Protein AF-A0A7J6YFF5-F1 (afdb_monomer_lite)

pLDDT: mean 81.22, std 20.86, range [25.53, 98.19]

Structure (mmCIF, N/CA/C/O backbone):
data_AF-A0A7J6YFF5-F1
#
_entry.id   AF-A0A7J6YFF5-F1
#
loop_
_atom_site.group_PDB
_atom_site.id
_atom_site.type_symbol
_atom_site.label_atom_id
_atom_site.label_alt_id
_atom_site.label_comp_id
_atom_site.label_asym_id
_atom_site.label_entity_id
_atom_site.label_seq_id
_atom_site.pdbx_PDB_ins_code
_atom_site.Cartn_x
_atom_site.Cartn_y
_atom_site.Cartn_z
_atom_site.occupancy
_atom_site.B_iso_or_equiv
_atom_site.auth_seq_id
_atom_site.auth_comp_id
_atom_site.auth_asym_id
_atom_site.auth_atom_id
_atom_site.pdbx_PDB_model_num
ATOM 1 N N . MET A 1 1 ? -30.832 17.804 79.239 1.00 32.56 1 MET A N 1
ATOM 2 C CA . MET A 1 1 ? -29.368 17.642 79.349 1.00 32.56 1 MET A CA 1
ATOM 3 C C . MET A 1 1 ? -28.959 16.680 78.249 1.00 32.56 1 MET A C 1
ATOM 5 O O . MET A 1 1 ? -29.034 15.481 78.440 1.00 32.56 1 MET A O 1
ATOM 9 N N . GLU A 1 2 ? -28.979 17.143 77.001 1.00 37.91 2 GLU A N 1
ATOM 10 C CA . GLU A 1 2 ? -27.856 17.823 76.324 1.00 37.91 2 GLU A CA 1
ATOM 11 C C . GLU A 1 2 ? -26.719 16.852 75.987 1.00 37.91 2 GLU A C 1
ATOM 13 O O . GLU A 1 2 ? -25.888 16.570 76.844 1.00 37.91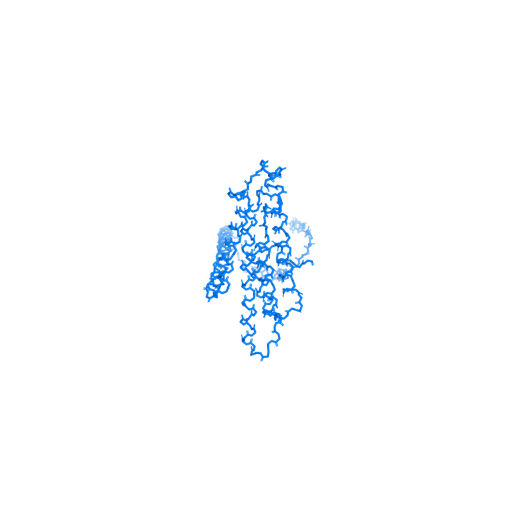 2 GLU A O 1
ATOM 18 N N . ARG A 1 3 ? -26.733 16.356 74.737 1.00 31.77 3 ARG A N 1
ATOM 19 C CA . ARG A 1 3 ? -25.588 16.099 73.832 1.00 31.77 3 ARG A CA 1
ATOM 20 C C . ARG A 1 3 ? -26.044 15.212 72.660 1.00 31.77 3 ARG A C 1
ATOM 22 O O . ARG A 1 3 ? -25.798 14.018 72.655 1.00 31.77 3 ARG A O 1
ATOM 29 N N . PHE A 1 4 ? -26.742 15.799 71.687 1.00 30.81 4 PHE A N 1
ATOM 30 C CA . PHE A 1 4 ? -27.002 15.175 70.371 1.00 30.81 4 PHE A CA 1
ATOM 31 C C . PHE A 1 4 ? -27.002 16.208 69.230 1.00 30.81 4 PHE A C 1
ATOM 33 O O . PHE A 1 4 ? -27.640 16.042 68.199 1.00 30.81 4 PHE A O 1
ATOM 40 N N . SER A 1 5 ? -26.269 17.299 69.414 1.00 35.53 5 SER A N 1
ATOM 41 C CA . SER A 1 5 ? -26.038 18.325 68.402 1.00 35.53 5 SER A CA 1
ATOM 42 C C . SER A 1 5 ? -24.532 18.504 68.320 1.00 35.53 5 SER A C 1
ATOM 44 O O . SER A 1 5 ? -23.915 18.607 69.373 1.00 35.53 5 SER A O 1
ATOM 46 N N . GLU A 1 6 ? -23.988 18.563 67.105 1.00 32.03 6 GLU A N 1
ATOM 47 C CA . GLU A 1 6 ? -22.558 18.679 66.764 1.00 32.03 6 GLU A CA 1
ATOM 48 C C . GLU A 1 6 ? -21.814 17.355 66.560 1.00 32.03 6 GLU A C 1
ATOM 50 O O . GLU A 1 6 ? -20.915 17.020 67.311 1.00 32.03 6 GLU A O 1
ATOM 55 N N . PHE A 1 7 ? -22.116 16.635 65.482 1.00 31.80 7 PHE A N 1
ATOM 56 C CA . PHE A 1 7 ? -21.077 16.064 64.618 1.00 31.80 7 PHE A CA 1
ATOM 57 C C . PHE A 1 7 ? -21.670 15.952 63.206 1.00 31.80 7 PHE A C 1
ATOM 59 O O . PHE A 1 7 ? -22.818 15.550 63.060 1.00 31.80 7 PHE A O 1
ATOM 66 N N . PHE A 1 8 ? -20.888 16.321 62.189 1.00 32.34 8 PHE A N 1
ATOM 67 C CA . PHE A 1 8 ? -21.204 16.312 60.747 1.00 32.34 8 PHE A CA 1
ATOM 68 C C . PHE A 1 8 ? -21.796 17.591 60.136 1.00 32.34 8 PHE A C 1
ATOM 70 O O . PHE A 1 8 ? -22.809 17.595 59.444 1.00 32.34 8 PHE A O 1
ATOM 77 N N . LEU A 1 9 ? -21.032 18.673 60.278 1.00 33.81 9 LEU A N 1
ATOM 78 C CA . LEU A 1 9 ? -20.891 19.705 59.250 1.00 33.81 9 LEU A CA 1
ATOM 79 C C . LEU A 1 9 ? -19.396 19.809 58.925 1.00 33.81 9 LEU A C 1
ATOM 81 O O . LEU A 1 9 ? -18.666 20.460 59.662 1.00 33.81 9 LEU A O 1
ATOM 85 N N . CYS A 1 10 ? -18.929 19.108 57.886 1.00 25.53 10 CYS A N 1
ATOM 86 C CA . CYS A 1 10 ? -17.742 19.482 57.103 1.00 25.53 10 CYS A CA 1
ATOM 87 C C . CYS A 1 10 ? -17.500 18.495 55.955 1.00 25.53 10 CYS A C 1
ATOM 89 O O . CYS A 1 10 ? -17.093 17.362 56.191 1.00 25.53 10 CYS A O 1
ATOM 91 N N . ALA A 1 11 ? -17.735 18.978 54.733 1.00 28.56 11 ALA A N 1
ATOM 92 C CA . ALA A 1 11 ? -16.897 18.821 53.535 1.00 28.56 11 ALA A CA 1
ATOM 93 C C . ALA A 1 11 ? -17.770 18.688 52.279 1.00 28.56 11 ALA A C 1
ATOM 95 O O . ALA A 1 11 ? -18.041 17.604 51.775 1.00 28.56 11 ALA A O 1
ATOM 96 N N . SER A 1 12 ? -18.199 19.840 51.764 1.00 35.03 12 SER A N 1
ATOM 97 C CA . SER A 1 12 ? -18.467 20.007 50.337 1.00 35.03 12 SER A CA 1
ATOM 98 C C . SER A 1 12 ? -17.256 20.669 49.680 1.00 35.03 12 SER A C 1
ATOM 100 O O . SER A 1 12 ? -16.591 21.480 50.321 1.00 35.03 12 SER A O 1
ATOM 102 N N . LEU A 1 13 ? -17.094 20.371 48.387 1.00 29.77 13 LEU A N 1
ATOM 103 C CA . LEU A 1 13 ? -16.258 20.999 47.352 1.00 29.77 13 LEU A CA 1
ATOM 104 C C . LEU A 1 13 ? -14.882 20.383 47.063 1.00 29.77 13 LEU A C 1
ATOM 106 O O . LEU A 1 13 ? -13.898 20.663 47.737 1.00 29.77 13 LEU A O 1
ATOM 110 N N . LEU A 1 14 ? -14.800 19.726 45.899 1.00 27.92 14 LEU A N 1
ATOM 111 C CA . LEU A 1 14 ? -13.917 20.192 44.828 1.00 27.92 14 LEU A CA 1
ATOM 112 C C . LEU A 1 14 ? -14.559 19.967 43.448 1.00 27.92 14 LEU A C 1
ATOM 114 O O . LEU A 1 14 ? -15.387 19.083 43.253 1.00 27.92 14 LEU A O 1
ATOM 118 N N . VAL A 1 15 ? -14.221 20.894 42.558 1.00 31.41 15 VAL A N 1
ATOM 119 C CA . VAL A 1 15 ? -14.959 21.402 41.397 1.00 31.41 15 VAL A CA 1
ATOM 120 C C . VAL A 1 15 ? -14.618 20.656 40.101 1.00 31.41 15 VAL A C 1
ATOM 122 O O . VAL A 1 15 ? -13.490 20.217 39.902 1.00 31.41 15 VAL A O 1
ATOM 125 N N . SER A 1 16 ? -15.610 20.567 39.214 1.00 35.66 16 SER A N 1
ATOM 126 C CA . SER A 1 16 ? -15.555 20.037 37.848 1.00 35.66 16 SER A CA 1
ATOM 127 C C . SER A 1 16 ? -14.621 20.803 36.901 1.00 35.66 16 SER A C 1
ATOM 129 O O . SER A 1 16 ? -14.594 22.029 36.914 1.00 35.66 16 SER A O 1
ATOM 131 N N . HIS A 1 17 ? -14.022 20.091 35.942 1.00 30.23 17 HIS A N 1
ATOM 132 C CA . HIS A 1 17 ? -13.871 20.589 34.571 1.00 30.23 17 HIS A CA 1
ATOM 133 C C . HIS A 1 17 ? -14.131 19.448 33.579 1.00 30.23 17 HIS A C 1
ATOM 135 O O . HIS A 1 17 ? -13.574 18.361 33.698 1.00 30.23 17 HIS A O 1
ATOM 141 N N . ALA A 1 18 ? -15.055 19.700 32.654 1.00 37.81 18 ALA A N 1
ATOM 142 C CA . ALA A 1 18 ? -15.590 18.759 31.681 1.00 37.81 18 ALA A CA 1
ATOM 143 C C . ALA A 1 18 ? -14.802 18.785 30.362 1.00 37.81 18 ALA A C 1
ATOM 145 O O . ALA A 1 18 ? -14.373 19.854 29.932 1.00 37.81 18 ALA A O 1
ATOM 146 N N . SER A 1 19 ? -14.716 17.633 29.693 1.00 30.86 19 SER A N 1
ATOM 147 C CA . SER A 1 19 ? -14.514 17.536 28.244 1.00 30.86 19 SER A CA 1
ATOM 148 C C . SER A 1 19 ? -15.117 16.222 27.730 1.00 30.86 19 SER A C 1
ATOM 150 O O . SER A 1 19 ? -14.555 15.154 27.935 1.00 30.86 19 SER A O 1
ATOM 152 N N . GLU A 1 20 ? -16.300 16.365 27.126 1.00 39.16 20 GLU A N 1
ATOM 153 C CA . GLU A 1 20 ? -16.921 15.561 26.057 1.00 39.16 20 GLU A CA 1
ATOM 154 C C . GLU A 1 20 ? -17.114 14.041 26.234 1.00 39.16 20 GLU A C 1
ATOM 156 O O . GLU A 1 20 ? -16.216 13.230 26.045 1.00 39.16 20 GLU A O 1
ATOM 161 N N . GLY A 1 21 ? -18.371 13.654 26.497 1.00 34.38 21 GLY A N 1
ATOM 162 C CA . GLY A 1 21 ? -18.839 12.262 26.473 1.00 34.38 21 GLY A CA 1
ATOM 163 C C . GLY A 1 21 ? -19.982 12.007 27.456 1.00 34.38 21 GLY A C 1
ATOM 164 O O . GLY A 1 21 ? -19.829 11.275 28.425 1.00 34.38 21 GLY A O 1
ATOM 165 N N . SER A 1 22 ? -21.116 12.680 27.257 1.00 38.84 22 SER A N 1
ATOM 166 C CA . SER A 1 22 ? -22.284 12.672 28.146 1.00 38.84 22 SER A CA 1
ATOM 167 C C . SER A 1 22 ? -22.841 11.268 28.436 1.00 38.84 22 SER A C 1
ATOM 169 O O . SER A 1 22 ? -23.576 10.725 27.618 1.00 38.84 22 SER A O 1
ATOM 171 N N . PHE A 1 23 ? -22.626 10.766 29.656 1.00 34.97 23 PHE A N 1
ATOM 172 C CA . PHE A 1 23 ? -23.624 9.999 30.416 1.00 34.97 23 PHE A CA 1
ATOM 173 C C . PHE A 1 23 ? -23.362 10.161 31.924 1.00 34.97 23 PHE A C 1
ATOM 175 O O . PHE A 1 23 ? -22.894 9.258 32.611 1.00 34.97 23 PHE A O 1
ATOM 182 N N . ILE A 1 24 ? -23.649 11.352 32.459 1.00 36.84 24 ILE A N 1
ATOM 183 C CA . ILE A 1 24 ? -23.766 11.531 33.911 1.00 36.84 24 ILE A CA 1
ATOM 184 C C . ILE A 1 24 ? -25.187 11.118 34.277 1.00 36.84 24 ILE A C 1
ATOM 186 O O . ILE A 1 24 ? -26.129 11.904 34.178 1.00 36.84 24 ILE A O 1
ATOM 190 N N . VAL A 1 25 ? -25.350 9.853 34.666 1.00 38.34 25 VAL A N 1
ATOM 191 C CA . VAL A 1 25 ? -26.543 9.441 35.404 1.00 38.34 25 VAL A CA 1
ATOM 192 C C . VAL A 1 25 ? -26.554 10.258 36.691 1.00 38.34 25 VAL A C 1
ATOM 194 O O . VAL A 1 25 ? -25.578 10.303 37.437 1.00 38.34 25 VAL A O 1
ATOM 197 N N . ASN A 1 26 ? -27.646 10.982 36.885 1.00 36.75 26 ASN A N 1
ATOM 198 C CA . ASN A 1 26 ? -27.857 11.936 37.958 1.00 36.75 26 ASN A CA 1
ATOM 199 C C . ASN A 1 26 ? -27.986 11.189 39.305 1.00 36.75 26 ASN A C 1
ATOM 201 O O . ASN A 1 26 ? -29.086 10.952 39.798 1.00 36.75 26 ASN A O 1
ATOM 205 N N . SER A 1 27 ? -26.857 10.772 39.888 1.00 41.81 27 SER A N 1
ATOM 206 C CA . SER A 1 27 ? -26.786 9.931 41.097 1.00 41.81 27 SER A CA 1
ATOM 207 C C . SER A 1 27 ? -27.196 10.636 42.397 1.00 41.81 27 SER A C 1
ATOM 209 O O . SER A 1 27 ? -27.236 10.000 43.444 1.00 41.81 27 SER A O 1
ATOM 211 N N . SER A 1 28 ? -27.522 11.931 42.360 1.00 38.88 28 SER A N 1
ATOM 212 C CA . SER A 1 28 ? -27.921 12.684 43.559 1.00 38.88 28 SER A CA 1
ATOM 213 C C . SER A 1 28 ? -29.357 12.371 44.008 1.00 38.88 28 SER A C 1
ATOM 215 O O . SER A 1 28 ? -29.635 12.297 45.200 1.00 38.88 28 SER A O 1
ATOM 217 N N . LEU A 1 29 ? -30.270 12.100 43.066 1.00 38.44 29 LEU A N 1
ATOM 218 C CA . LEU A 1 29 ? -31.688 11.865 43.383 1.00 38.44 29 LEU A CA 1
ATOM 219 C C . LEU A 1 29 ? -32.028 10.394 43.676 1.00 38.44 29 LEU A C 1
ATOM 221 O O . LEU A 1 29 ? -33.014 10.130 44.351 1.00 38.44 29 LEU A O 1
ATOM 225 N N . PHE A 1 30 ? -31.198 9.439 43.246 1.00 38.09 30 PHE A N 1
ATOM 226 C CA . PHE A 1 30 ? -31.413 8.010 43.531 1.00 38.09 30 PHE A CA 1
ATOM 227 C C . PHE A 1 30 ? -30.933 7.574 44.925 1.00 38.09 30 PHE A C 1
ATOM 229 O O . PHE A 1 30 ? -31.380 6.548 45.436 1.00 38.09 30 PHE A O 1
ATOM 236 N N . LEU A 1 31 ? -30.044 8.344 45.562 1.00 42.59 31 LEU A N 1
ATOM 237 C CA . LEU A 1 31 ? -29.518 8.017 46.892 1.00 42.59 31 LEU A CA 1
ATOM 238 C C . LEU A 1 31 ? -30.467 8.438 48.024 1.00 42.59 31 LEU A C 1
ATOM 240 O O . LEU A 1 31 ? -30.563 7.727 49.023 1.00 42.59 31 LEU A O 1
ATOM 244 N N . CYS A 1 32 ? -31.210 9.541 47.870 1.00 36.78 32 CYS A N 1
ATOM 245 C CA . CYS A 1 32 ? -32.132 10.011 48.909 1.00 36.78 32 CYS A CA 1
ATOM 246 C C . CYS A 1 32 ? -33.358 9.100 49.080 1.00 36.78 32 CYS A C 1
ATOM 248 O O . CYS A 1 32 ? -33.711 8.791 50.218 1.00 36.78 32 CYS A O 1
ATOM 250 N N . ASP A 1 33 ? -33.947 8.602 47.989 1.00 36.34 33 ASP A N 1
ATOM 251 C CA . ASP A 1 33 ? -35.099 7.689 48.072 1.00 36.34 33 ASP A CA 1
ATOM 252 C C . ASP A 1 33 ? -34.701 6.287 48.569 1.00 36.34 33 ASP A C 1
ATOM 254 O O . ASP A 1 33 ? -35.462 5.644 49.293 1.00 36.34 33 ASP A O 1
ATOM 258 N N . SER A 1 34 ? -33.479 5.825 48.273 1.00 45.66 34 SER A N 1
ATOM 259 C CA . SER A 1 34 ? -32.981 4.531 48.764 1.00 45.66 34 SER A CA 1
ATOM 260 C C . SER A 1 34 ? -32.622 4.553 50.256 1.00 45.66 34 SER A C 1
ATOM 262 O O . SER A 1 34 ? -32.836 3.558 50.948 1.00 45.66 34 SER A O 1
ATOM 264 N N . LEU A 1 35 ? -32.092 5.670 50.770 1.00 45.72 35 LEU A N 1
ATOM 265 C CA . LEU A 1 35 ? -31.773 5.833 52.195 1.00 45.72 35 LEU A CA 1
ATOM 266 C C . LEU A 1 35 ? -33.039 5.939 53.062 1.00 45.72 35 LEU A C 1
ATOM 268 O O . LEU A 1 35 ? -33.078 5.385 54.161 1.00 45.72 35 LEU A O 1
ATOM 272 N N . PHE A 1 36 ? -34.094 6.592 52.562 1.00 42.75 36 PHE A N 1
ATOM 273 C CA . PHE A 1 36 ? -35.362 6.725 53.290 1.00 42.75 36 PHE A CA 1
ATOM 274 C C . PHE A 1 36 ? -36.141 5.403 53.403 1.00 42.75 36 PHE A C 1
ATOM 276 O O . PHE A 1 36 ? -36.821 5.179 54.403 1.00 42.75 36 PHE A O 1
ATOM 283 N N . LEU A 1 37 ? -36.006 4.500 52.424 1.00 44.03 37 LEU A N 1
ATOM 284 C CA . LEU A 1 37 ? -36.654 3.182 52.433 1.00 44.03 37 LEU A CA 1
ATOM 285 C C . LEU A 1 37 ? -35.982 2.160 53.371 1.00 44.03 37 LEU A C 1
ATOM 287 O O . LEU A 1 37 ? -36.663 1.259 53.851 1.00 44.03 37 LEU A O 1
ATOM 291 N N . HIS A 1 38 ? -34.683 2.289 53.669 1.00 52.31 38 HIS A N 1
ATOM 292 C CA . HIS A 1 38 ? -33.975 1.394 54.606 1.00 52.31 38 HIS A CA 1
ATOM 293 C C . HIS A 1 38 ? -34.118 1.797 56.080 1.00 52.31 38 HIS A C 1
ATOM 295 O O . HIS A 1 38 ? -34.143 0.938 56.957 1.00 52.31 38 HIS A O 1
ATOM 301 N N . MET A 1 39 ? -34.273 3.091 56.367 1.00 47.03 39 MET A N 1
ATOM 302 C CA . MET A 1 39 ? -34.438 3.599 57.736 1.00 47.03 39 MET A CA 1
ATOM 303 C C . MET A 1 39 ? -35.777 3.205 58.388 1.00 47.03 39 MET A C 1
ATOM 305 O O . MET A 1 39 ? -35.897 3.239 59.609 1.00 47.03 39 MET A O 1
ATOM 309 N N . ALA A 1 40 ? -36.793 2.843 57.597 1.00 50.81 40 ALA A N 1
ATOM 310 C CA . ALA A 1 40 ? -38.146 2.553 58.081 1.00 50.81 40 ALA A CA 1
ATOM 311 C C . ALA A 1 40 ? -38.343 1.119 58.627 1.00 50.81 40 ALA A C 1
ATOM 313 O O . ALA A 1 40 ? -39.462 0.776 59.006 1.00 50.81 40 ALA A O 1
ATOM 314 N N . GLY A 1 41 ? -37.296 0.284 58.659 1.00 58.09 41 GLY A N 1
ATOM 315 C CA . GLY A 1 41 ? -37.414 -1.148 58.971 1.00 58.09 41 GLY A CA 1
ATOM 316 C C . GLY A 1 41 ? -36.356 -1.735 59.906 1.00 58.09 41 GLY A C 1
ATOM 317 O O . GLY A 1 41 ? -36.302 -2.953 60.014 1.00 58.09 41 GLY A O 1
ATOM 318 N N . LEU A 1 42 ? -35.526 -0.917 60.560 1.00 62.03 42 LEU A N 1
ATOM 319 C CA . LEU A 1 42 ? -34.550 -1.407 61.541 1.00 62.03 42 LEU A CA 1
ATOM 320 C C . LEU A 1 42 ? -35.247 -1.691 62.879 1.00 62.03 42 LEU A C 1
ATOM 322 O O . LEU A 1 42 ? -35.865 -0.803 63.470 1.00 62.03 42 LEU A O 1
ATOM 326 N N . THR A 1 43 ? -35.159 -2.930 63.344 1.00 72.88 43 THR A N 1
ATOM 327 C CA . THR A 1 43 ? -35.702 -3.398 64.626 1.00 72.88 43 THR A CA 1
ATOM 328 C C . THR A 1 43 ? -34.632 -3.383 65.728 1.00 72.88 43 THR A C 1
ATOM 330 O O . THR A 1 43 ? -33.448 -3.203 65.450 1.00 72.88 43 THR A O 1
ATOM 333 N N . GLU A 1 44 ? -35.021 -3.568 67.000 1.00 70.25 44 GLU A N 1
ATOM 334 C CA . GLU A 1 44 ? -34.061 -3.676 68.123 1.00 70.25 44 GLU A CA 1
ATOM 335 C C . GLU A 1 44 ? -33.058 -4.834 67.946 1.00 70.25 44 GLU A C 1
ATOM 337 O O . GLU A 1 44 ? -31.944 -4.759 68.458 1.00 70.25 44 GLU A O 1
ATOM 342 N N . GLU A 1 45 ? -33.416 -5.878 67.192 1.00 71.06 45 GLU A N 1
ATOM 343 C CA . GLU A 1 45 ? -32.526 -7.002 66.874 1.00 71.06 45 GLU A CA 1
ATOM 344 C C . GLU A 1 45 ? -31.448 -6.612 65.843 1.00 71.06 45 GLU A C 1
ATOM 346 O O . GLU A 1 45 ? -30.312 -7.081 65.933 1.00 71.06 45 GLU A O 1
ATOM 351 N N . ASP A 1 46 ? -31.757 -5.683 64.930 1.00 70.25 46 ASP A N 1
ATOM 352 C CA . ASP A 1 46 ? -30.861 -5.238 63.850 1.00 70.25 46 ASP A CA 1
ATOM 353 C C . ASP A 1 46 ? -29.764 -4.267 64.321 1.00 70.25 46 ASP A C 1
ATOM 355 O O . ASP A 1 46 ? -28.776 -4.050 63.621 1.00 70.25 46 ASP A O 1
ATOM 359 N N . ILE A 1 47 ? -29.924 -3.677 65.510 1.00 77.25 47 ILE A N 1
ATOM 360 C CA . ILE A 1 47 ? -28.938 -2.770 66.128 1.00 77.25 47 ILE A CA 1
ATOM 361 C C . ILE A 1 47 ? -28.038 -3.474 67.151 1.00 77.25 47 ILE A C 1
ATOM 363 O O . ILE A 1 47 ? -27.226 -2.824 67.814 1.00 77.25 47 ILE A O 1
ATOM 367 N N . THR A 1 48 ? -28.183 -4.793 67.304 1.00 85.50 48 THR A N 1
ATOM 368 C CA . THR A 1 48 ? -27.271 -5.586 68.129 1.00 85.50 48 THR A CA 1
ATOM 369 C C . THR A 1 48 ? -25.876 -5.615 67.506 1.00 85.50 48 THR A C 1
ATOM 371 O O . THR A 1 48 ? -25.710 -5.575 66.287 1.00 85.50 48 THR A O 1
ATOM 374 N N . GLU A 1 49 ? -24.849 -5.708 68.348 1.00 83.75 49 GLU A N 1
ATOM 375 C CA . GLU A 1 49 ? -23.447 -5.769 67.907 1.00 83.75 49 GLU A CA 1
ATOM 376 C C . GLU A 1 49 ? -23.198 -6.970 66.973 1.00 83.75 49 GLU A C 1
ATOM 378 O O . GLU A 1 49 ? -22.453 -6.880 66.000 1.00 83.75 49 GLU A O 1
ATOM 383 N N . GLU A 1 50 ? -23.910 -8.074 67.205 1.00 84.38 50 GLU A N 1
ATOM 384 C CA . GLU A 1 50 ? -23.868 -9.289 66.388 1.00 84.38 50 GLU A CA 1
ATOM 385 C C . GLU A 1 50 ? -24.497 -9.085 65.000 1.00 84.38 50 GLU A C 1
ATOM 387 O O . GLU A 1 50 ? -23.904 -9.493 63.996 1.00 84.38 50 GLU A O 1
ATOM 392 N N . ALA A 1 51 ? -25.657 -8.419 64.915 1.00 82.88 51 ALA A N 1
ATOM 393 C CA . ALA A 1 51 ? -26.294 -8.089 63.640 1.00 82.88 51 ALA A CA 1
ATOM 394 C C . ALA A 1 51 ? -25.431 -7.121 62.815 1.00 82.88 51 ALA A C 1
ATOM 396 O O . ALA A 1 51 ? -25.202 -7.368 61.627 1.00 82.88 51 ALA A O 1
ATOM 397 N N . ILE A 1 52 ? -24.861 -6.093 63.455 1.00 84.88 52 ILE A N 1
ATOM 398 C CA . ILE A 1 52 ? -23.946 -5.134 62.819 1.00 84.88 52 ILE A CA 1
ATOM 399 C C . ILE A 1 52 ? -22.709 -5.852 62.267 1.00 84.88 52 ILE A C 1
ATOM 401 O O . ILE A 1 52 ? -22.397 -5.702 61.086 1.00 84.88 52 ILE A O 1
ATOM 405 N N . HIS A 1 53 ? -22.049 -6.700 63.061 1.00 89.75 53 HIS A N 1
ATOM 406 C CA . HIS A 1 53 ? -20.897 -7.474 62.589 1.00 89.75 53 HIS A CA 1
ATOM 407 C C . HIS A 1 53 ? -21.240 -8.422 61.433 1.00 89.75 53 HIS A C 1
ATOM 409 O O . HIS A 1 53 ? -20.417 -8.632 60.536 1.00 89.75 53 HIS A O 1
ATOM 415 N N . SER A 1 54 ? -22.449 -8.990 61.418 1.00 88.25 54 SER A N 1
ATOM 416 C CA . SER A 1 54 ? -22.899 -9.841 60.313 1.00 88.25 54 SER A CA 1
ATOM 417 C C . SER A 1 54 ? -23.052 -9.057 59.000 1.00 88.25 54 SER A C 1
ATOM 419 O O . SER A 1 54 ? -22.627 -9.530 57.941 1.00 88.25 54 SER A O 1
ATOM 421 N N . GLU A 1 55 ? -23.578 -7.832 59.066 1.00 88.75 55 GLU A N 1
ATOM 422 C CA . GLU A 1 55 ? -23.728 -6.941 57.914 1.00 88.75 55 GLU A CA 1
ATOM 423 C C . GLU A 1 55 ? -22.383 -6.369 57.453 1.00 88.75 55 GLU A C 1
ATOM 425 O O . GLU A 1 55 ? -22.116 -6.328 56.252 1.00 88.75 55 GLU A O 1
ATOM 430 N N . GLU A 1 56 ? -21.477 -6.030 58.375 1.00 91.69 56 GLU A N 1
ATOM 431 C CA . GLU A 1 56 ? -20.091 -5.664 58.054 1.00 91.69 56 GLU A CA 1
ATOM 432 C C . GLU A 1 56 ? -19.369 -6.798 57.314 1.00 91.69 56 GLU A C 1
ATOM 434 O O . GLU A 1 56 ? -18.714 -6.565 56.294 1.00 91.69 56 GLU A O 1
ATOM 439 N N . ALA A 1 57 ? -19.526 -8.045 57.771 1.00 93.69 57 ALA A N 1
ATOM 440 C CA . ALA A 1 57 ? -18.963 -9.211 57.095 1.00 93.69 57 ALA A CA 1
ATOM 441 C C . ALA A 1 57 ? -19.560 -9.400 55.689 1.00 93.69 57 ALA A C 1
ATOM 443 O O . ALA A 1 57 ? -18.827 -9.706 54.741 1.00 93.69 57 ALA A O 1
ATOM 444 N N . ARG A 1 58 ? -20.872 -9.174 55.524 1.00 93.38 58 ARG A N 1
ATOM 445 C CA . ARG A 1 58 ? -21.539 -9.230 54.215 1.00 93.38 58 ARG A CA 1
ATOM 446 C C . ARG A 1 58 ? -21.041 -8.125 53.283 1.00 93.38 58 ARG A C 1
ATOM 448 O O . ARG A 1 58 ? -20.729 -8.412 52.128 1.00 93.38 58 ARG A O 1
ATOM 455 N N . LEU A 1 59 ? -20.894 -6.900 53.784 1.00 92.38 59 LEU A N 1
ATOM 456 C CA . LEU A 1 59 ? -20.350 -5.764 53.040 1.00 92.38 59 LEU A CA 1
ATOM 457 C C . LEU A 1 59 ? -18.909 -6.025 52.595 1.00 92.38 59 LEU A C 1
ATOM 459 O O . LEU A 1 59 ? -18.571 -5.783 51.436 1.00 92.38 59 LEU A O 1
ATOM 463 N N . LEU A 1 60 ? -18.062 -6.554 53.482 1.00 96.31 60 LEU A N 1
ATOM 464 C CA . LEU A 1 60 ? -16.689 -6.937 53.146 1.00 96.31 60 LEU A CA 1
ATOM 465 C C . LEU A 1 60 ? -16.661 -8.012 52.053 1.00 96.31 60 LEU A C 1
ATOM 467 O O . LEU A 1 60 ? -15.860 -7.925 51.118 1.00 96.31 60 LEU A O 1
ATOM 471 N N . ASN A 1 61 ? -17.550 -9.004 52.137 1.00 96.56 61 ASN A N 1
ATOM 472 C CA . ASN A 1 61 ? -17.658 -10.056 51.132 1.00 96.56 61 ASN A CA 1
ATOM 473 C C . ASN A 1 61 ? -18.104 -9.511 49.764 1.00 96.56 61 ASN A C 1
ATOM 475 O O . ASN A 1 61 ? -17.474 -9.813 48.749 1.00 96.56 61 ASN A O 1
ATOM 479 N N . GLU A 1 62 ? -19.136 -8.664 49.723 1.00 95.88 62 GLU A N 1
ATOM 480 C CA . GLU A 1 62 ? -19.591 -8.033 48.477 1.00 95.88 62 GLU A CA 1
ATOM 481 C C . GLU A 1 62 ? -18.543 -7.066 47.911 1.00 95.88 62 GLU A C 1
ATOM 483 O O . GLU A 1 62 ? -18.286 -7.076 46.710 1.00 95.88 62 GLU A O 1
ATOM 488 N N . THR A 1 63 ? -17.839 -6.313 48.761 1.00 96.00 63 THR A N 1
ATOM 489 C CA . THR A 1 63 ? -16.715 -5.459 48.339 1.00 96.00 63 THR A CA 1
ATOM 490 C C . THR A 1 63 ? -15.628 -6.293 47.664 1.00 96.00 63 THR A C 1
ATOM 492 O O . THR A 1 63 ? -15.165 -5.955 46.574 1.00 96.00 63 THR A O 1
ATOM 495 N N . ARG A 1 64 ? -15.267 -7.439 48.255 1.00 96.94 64 ARG A N 1
ATOM 496 C CA . ARG A 1 64 ? -14.286 -8.363 47.674 1.00 96.94 64 ARG A CA 1
ATOM 497 C C . ARG A 1 64 ? -14.749 -8.908 46.324 1.00 96.94 64 ARG A C 1
ATOM 499 O O . ARG A 1 64 ? -13.950 -8.984 45.390 1.00 96.94 64 ARG A O 1
ATOM 506 N N . LYS A 1 65 ? -16.030 -9.262 46.208 1.00 97.12 65 LYS A N 1
ATOM 507 C CA . LYS A 1 65 ? -16.638 -9.734 44.959 1.00 97.12 65 LYS A CA 1
ATOM 508 C C . LYS A 1 65 ? -16.632 -8.648 43.882 1.00 97.12 65 LYS A C 1
ATOM 510 O O . LYS A 1 65 ? -16.289 -8.942 42.741 1.00 97.12 65 LYS A O 1
ATOM 515 N N . ILE A 1 66 ? -16.930 -7.398 44.237 1.00 96.62 66 ILE A N 1
ATOM 516 C CA . ILE A 1 66 ? -16.837 -6.251 43.323 1.00 96.62 66 ILE A CA 1
ATOM 517 C C . ILE A 1 66 ? -15.405 -6.100 42.808 1.00 96.62 66 ILE A C 1
ATOM 519 O O . ILE A 1 66 ? -15.208 -6.026 41.598 1.00 96.62 66 ILE A O 1
ATOM 523 N N . THR A 1 67 ? -14.398 -6.131 43.687 1.00 97.56 67 THR A N 1
ATOM 524 C CA . THR A 1 67 ? -12.988 -6.043 43.272 1.00 97.56 67 THR A CA 1
ATOM 525 C C . THR A 1 67 ? -12.598 -7.180 42.323 1.00 97.56 67 THR A C 1
ATOM 527 O O . THR A 1 67 ? -11.913 -6.951 41.327 1.00 97.56 67 THR A O 1
ATOM 530 N N . GLN A 1 68 ? -13.060 -8.406 42.587 1.00 97.50 68 GLN A N 1
ATOM 531 C CA . GLN A 1 68 ? -12.825 -9.552 41.704 1.00 97.50 68 GLN A CA 1
ATOM 532 C C . GLN A 1 68 ? -13.480 -9.371 40.330 1.00 97.50 68 GLN A C 1
ATOM 534 O O . GLN A 1 68 ? -12.839 -9.618 39.310 1.00 97.50 68 GLN A O 1
ATOM 539 N N . LEU A 1 69 ? -14.733 -8.912 40.287 1.00 97.62 69 LEU A N 1
ATOM 540 C CA . LEU A 1 69 ? -15.441 -8.649 39.033 1.00 97.62 69 LEU A CA 1
ATOM 541 C C . LEU A 1 69 ? -14.784 -7.517 38.239 1.00 97.62 69 LEU A C 1
ATOM 543 O O . LEU A 1 69 ? -14.640 -7.637 37.028 1.00 97.62 69 LEU A O 1
ATOM 547 N N . GLN A 1 70 ? -14.325 -6.456 38.905 1.00 97.94 70 GLN A N 1
ATOM 548 C CA . GLN A 1 70 ? -13.579 -5.370 38.264 1.00 97.94 70 GLN A CA 1
ATOM 549 C C . GLN A 1 70 ? -12.273 -5.872 37.639 1.00 97.94 70 GLN A C 1
ATOM 551 O O . GLN A 1 70 ? -11.978 -5.541 36.492 1.00 97.94 70 GLN A O 1
ATOM 556 N N . ALA A 1 71 ? -11.525 -6.722 38.349 1.00 97.44 71 ALA A N 1
ATOM 557 C CA . ALA A 1 71 ? -10.325 -7.351 37.802 1.00 97.44 71 ALA A CA 1
ATOM 558 C C . ALA A 1 71 ? -10.648 -8.249 36.594 1.00 97.44 71 ALA A C 1
ATOM 560 O O . ALA A 1 71 ? -9.914 -8.247 35.608 1.00 97.44 71 ALA A O 1
ATOM 561 N N . HIS A 1 72 ? -11.766 -8.978 36.642 1.00 97.75 72 HIS A N 1
ATOM 562 C CA . HIS A 1 72 ? -12.202 -9.825 35.534 1.00 97.75 72 HIS A CA 1
ATOM 563 C C . HIS A 1 72 ? -12.622 -9.008 34.304 1.00 97.75 72 HIS A C 1
ATOM 565 O O . HIS A 1 72 ? -12.237 -9.344 33.190 1.00 97.75 72 HIS A O 1
ATOM 571 N N . ILE A 1 73 ? -13.342 -7.898 34.498 1.00 97.81 73 ILE A N 1
ATOM 572 C CA . ILE A 1 73 ? -13.691 -6.962 33.420 1.00 97.81 73 ILE A CA 1
ATOM 573 C C . ILE A 1 73 ? -12.425 -6.398 32.776 1.00 97.81 73 ILE A C 1
ATOM 575 O O . ILE A 1 73 ? -12.321 -6.402 31.553 1.00 97.81 73 ILE A O 1
ATOM 579 N N . ALA A 1 74 ? -11.448 -5.965 33.576 1.00 97.50 74 ALA A N 1
ATOM 580 C CA . ALA A 1 74 ? -10.187 -5.447 33.053 1.00 97.50 74 ALA A CA 1
ATOM 581 C C . ALA A 1 74 ? -9.424 -6.507 32.236 1.00 97.50 74 ALA A C 1
ATOM 583 O O . ALA A 1 74 ? -8.899 -6.203 31.165 1.00 97.50 74 ALA A O 1
ATOM 584 N N . ALA A 1 75 ? -9.406 -7.760 32.703 1.00 97.69 75 ALA A N 1
ATOM 585 C CA . ALA A 1 75 ? -8.800 -8.870 31.972 1.00 97.69 75 ALA A CA 1
ATOM 586 C C . ALA A 1 75 ? -9.512 -9.142 30.634 1.00 97.69 75 ALA A C 1
ATOM 588 O O . ALA A 1 75 ? -8.851 -9.250 29.604 1.00 97.69 75 ALA A O 1
ATOM 589 N N . LEU A 1 76 ? -10.848 -9.179 30.630 1.00 98.12 76 LEU A N 1
ATOM 590 C CA . LEU A 1 76 ? -11.641 -9.378 29.412 1.00 98.12 76 LEU A CA 1
ATOM 591 C C . LEU A 1 76 ? -11.494 -8.219 28.419 1.00 98.12 76 LEU A C 1
ATOM 593 O O . LEU A 1 76 ? -11.453 -8.447 27.216 1.00 98.12 76 LEU A O 1
ATOM 597 N N . GLN A 1 77 ? -11.385 -6.977 28.896 1.00 98.19 77 GLN A N 1
ATOM 598 C CA . GLN A 1 77 ? -11.121 -5.818 28.037 1.00 98.19 77 GLN A CA 1
ATOM 599 C C . GLN A 1 77 ? -9.743 -5.907 27.370 1.00 98.19 77 GLN A C 1
ATOM 601 O O . GLN A 1 77 ? -9.610 -5.571 26.193 1.00 98.19 77 GLN A O 1
ATOM 606 N N . ALA A 1 78 ? -8.727 -6.385 28.094 1.00 97.69 78 ALA A N 1
ATOM 607 C CA . ALA A 1 78 ? -7.405 -6.621 27.524 1.00 97.69 78 ALA A CA 1
ATOM 608 C C . ALA A 1 78 ? -7.433 -7.746 26.475 1.00 97.69 78 ALA A C 1
ATOM 610 O O . ALA A 1 78 ? -6.861 -7.588 25.398 1.00 97.69 78 ALA A O 1
ATOM 611 N N . GLU A 1 79 ? -8.132 -8.850 26.753 1.00 98.00 79 GLU A N 1
ATOM 612 C CA . GLU A 1 79 ? -8.301 -9.955 25.803 1.00 98.00 79 GLU A CA 1
ATOM 613 C C . GLU A 1 79 ? -9.059 -9.517 24.543 1.00 98.00 79 GLU A C 1
ATOM 615 O O . GLU A 1 79 ? -8.628 -9.820 23.430 1.00 98.00 79 GLU A O 1
ATOM 620 N N . LEU A 1 80 ? -10.138 -8.741 24.700 1.00 97.69 80 LEU A N 1
ATOM 621 C CA . LEU A 1 80 ? -10.892 -8.178 23.581 1.00 97.69 80 LEU A CA 1
ATOM 622 C C . LEU A 1 80 ? -9.998 -7.306 22.697 1.00 97.69 80 LEU A C 1
ATOM 624 O O . LEU A 1 80 ? -9.994 -7.486 21.483 1.00 97.69 80 LEU A O 1
ATOM 628 N N . LYS A 1 81 ? -9.200 -6.417 23.298 1.00 98.00 81 LYS A N 1
ATOM 629 C CA . LYS A 1 81 ? -8.268 -5.562 22.556 1.00 98.00 81 LYS A CA 1
ATOM 630 C C . LYS A 1 81 ? -7.275 -6.388 21.732 1.00 98.00 81 LYS A C 1
ATOM 632 O O . LYS A 1 81 ? -7.098 -6.121 20.547 1.00 98.00 81 LYS A O 1
ATOM 637 N N . VAL A 1 82 ? -6.674 -7.421 22.327 1.00 98.19 82 VAL A N 1
ATOM 638 C CA . VAL A 1 82 ? -5.753 -8.326 21.614 1.00 98.19 82 VAL A CA 1
ATOM 639 C C . VAL A 1 82 ? -6.469 -9.046 20.466 1.00 98.19 82 VAL A C 1
ATOM 641 O O . VAL A 1 82 ? -5.928 -9.155 19.367 1.00 98.19 82 VAL A O 1
ATOM 644 N N . ALA A 1 83 ? -7.700 -9.512 20.686 1.00 97.88 83 ALA A N 1
ATOM 645 C CA . ALA A 1 83 ? -8.489 -10.168 19.648 1.00 97.88 83 ALA A CA 1
ATOM 646 C C . ALA A 1 83 ? -8.869 -9.212 18.499 1.00 97.88 83 ALA A C 1
ATOM 648 O O . ALA A 1 83 ? -8.873 -9.620 17.336 1.00 97.88 83 ALA A O 1
ATOM 649 N N . GLU A 1 84 ? -9.165 -7.945 18.790 1.00 98.19 84 GLU A N 1
ATOM 650 C CA . GLU A 1 84 ? -9.457 -6.910 17.789 1.00 98.19 84 GLU A CA 1
ATOM 651 C C . GLU A 1 84 ? -8.224 -6.535 16.960 1.00 98.19 84 GLU A C 1
ATOM 653 O O . GLU A 1 84 ? -8.316 -6.418 15.731 1.00 98.19 84 GLU A O 1
ATOM 658 N N . GLU A 1 85 ? -7.064 -6.404 17.606 1.00 97.69 85 GLU A N 1
ATOM 659 C CA . GLU A 1 85 ? -5.773 -6.203 16.942 1.00 97.69 85 GLU A CA 1
ATOM 660 C C . GLU A 1 85 ? -5.458 -7.383 16.011 1.00 97.69 85 GLU A C 1
ATOM 662 O O . GLU A 1 85 ? -5.144 -7.186 14.833 1.00 97.69 85 GLU A O 1
ATOM 667 N N . GLU A 1 86 ? -5.644 -8.616 16.488 1.00 97.56 86 GLU A N 1
ATOM 668 C CA . GLU A 1 86 ? -5.423 -9.827 15.696 1.00 97.56 86 GLU A CA 1
ATOM 669 C C . GLU A 1 86 ? -6.405 -9.938 14.522 1.00 97.56 86 GLU A C 1
ATOM 671 O O . GLU A 1 86 ? -6.003 -10.234 13.393 1.00 97.56 86 GLU A O 1
ATOM 676 N N . ARG A 1 87 ? -7.690 -9.630 14.738 1.00 97.69 87 ARG A N 1
ATOM 677 C CA . ARG A 1 87 ? -8.695 -9.583 13.666 1.00 97.69 87 ARG A CA 1
ATOM 678 C C . ARG A 1 87 ? -8.286 -8.591 12.582 1.00 97.69 87 ARG A C 1
ATOM 680 O O . ARG A 1 87 ? -8.395 -8.903 11.397 1.00 97.69 87 ARG A O 1
ATOM 687 N N . THR A 1 88 ? -7.829 -7.408 12.982 1.00 96.31 88 THR A N 1
ATOM 688 C CA . THR A 1 88 ? -7.395 -6.348 12.064 1.00 96.31 88 THR A CA 1
ATOM 689 C C . THR A 1 88 ? -6.160 -6.787 11.281 1.00 96.31 88 THR A C 1
ATOM 691 O O . THR A 1 88 ? -6.143 -6.694 10.052 1.00 96.31 88 THR A O 1
ATOM 694 N N . ARG A 1 89 ? -5.171 -7.379 11.960 1.00 96.38 89 ARG A N 1
ATOM 695 C CA . ARG A 1 89 ? -3.975 -7.957 11.336 1.00 96.38 89 ARG A CA 1
ATOM 696 C C . ARG A 1 89 ? -4.334 -9.013 10.289 1.00 96.38 89 ARG A C 1
ATOM 698 O O . ARG A 1 89 ? -3.833 -8.960 9.165 1.00 96.38 89 ARG A O 1
ATOM 705 N N . LEU A 1 90 ? -5.220 -9.952 10.624 1.00 97.19 90 LEU A N 1
ATOM 706 C CA . LEU A 1 90 ? -5.668 -11.005 9.707 1.00 97.19 90 LEU A CA 1
ATOM 707 C C . LEU A 1 90 ? -6.462 -10.441 8.526 1.00 97.19 90 LEU A C 1
ATOM 709 O O . LEU A 1 90 ? -6.229 -10.854 7.389 1.00 97.19 90 LEU A O 1
ATOM 713 N N . ALA A 1 91 ? -7.356 -9.481 8.766 1.00 96.44 91 ALA A N 1
ATOM 714 C CA . ALA A 1 91 ? -8.126 -8.824 7.714 1.00 96.44 91 ALA A CA 1
ATOM 715 C C . ALA A 1 91 ? -7.210 -8.114 6.705 1.00 96.44 91 ALA A C 1
ATOM 717 O O . ALA A 1 91 ? -7.335 -8.345 5.499 1.00 96.44 91 ALA A O 1
ATOM 718 N N . ASN A 1 92 ? -6.233 -7.341 7.188 1.00 95.56 92 ASN A N 1
ATOM 719 C CA . ASN A 1 92 ? -5.254 -6.656 6.342 1.00 95.56 92 ASN A CA 1
ATOM 720 C C . ASN A 1 92 ? -4.382 -7.660 5.578 1.00 95.56 92 ASN A C 1
ATOM 722 O O . ASN A 1 92 ? -4.188 -7.538 4.370 1.00 95.56 92 ASN A O 1
ATOM 726 N N . SER A 1 93 ? -3.933 -8.719 6.253 1.00 95.25 93 SER A N 1
ATOM 727 C CA . SER A 1 93 ? -3.154 -9.794 5.637 1.00 95.25 93 SER A CA 1
ATOM 728 C C . SER A 1 93 ? -3.928 -10.513 4.519 1.00 95.25 93 SER A C 1
ATOM 730 O O . SER A 1 93 ? -3.359 -10.854 3.480 1.00 95.25 93 SER A O 1
ATOM 732 N N . LEU A 1 94 ? -5.232 -10.749 4.693 1.00 96.88 94 LEU A N 1
ATOM 733 C CA . LEU A 1 94 ? -6.090 -11.324 3.654 1.00 96.88 94 LEU A CA 1
ATOM 734 C C . LEU A 1 94 ? -6.333 -10.347 2.501 1.00 96.88 94 LEU A C 1
ATOM 736 O O . LEU A 1 94 ? -6.288 -10.769 1.346 1.00 96.88 94 LEU A O 1
ATOM 740 N N . ARG A 1 95 ? -6.564 -9.061 2.796 1.00 95.75 95 ARG A N 1
ATOM 741 C CA . ARG A 1 95 ? -6.731 -8.007 1.783 1.00 95.75 95 ARG A CA 1
ATOM 742 C C . ARG A 1 95 ? -5.493 -7.918 0.889 1.00 95.75 95 ARG A C 1
ATOM 744 O O . ARG A 1 95 ? -5.636 -7.995 -0.327 1.00 95.75 95 ARG A O 1
ATOM 751 N N . TRP A 1 96 ? -4.296 -7.883 1.477 1.00 95.44 96 TRP A N 1
ATOM 752 C CA . TRP A 1 96 ? -3.036 -7.885 0.729 1.00 95.44 96 TRP A CA 1
ATOM 753 C C . TRP A 1 96 ? -2.892 -9.111 -0.176 1.00 95.44 96 TRP A C 1
ATOM 755 O O . TRP A 1 96 ? -2.662 -8.971 -1.373 1.00 95.44 96 TRP A O 1
ATOM 765 N N . ARG A 1 97 ? -3.102 -10.325 0.359 1.00 95.44 97 ARG A N 1
ATOM 766 C CA . ARG A 1 97 ? -3.006 -11.559 -0.445 1.00 95.44 97 ARG A CA 1
ATOM 767 C C . ARG A 1 97 ? -3.997 -11.588 -1.605 1.00 95.44 97 ARG A C 1
ATOM 769 O O . ARG A 1 97 ? -3.653 -12.094 -2.665 1.00 95.44 97 ARG A O 1
ATOM 776 N N . ARG A 1 98 ? -5.212 -11.066 -1.415 1.00 95.81 98 ARG A N 1
ATOM 777 C CA . ARG A 1 98 ? -6.207 -10.965 -2.492 1.00 95.81 98 ARG A CA 1
ATOM 778 C C . ARG A 1 98 ? -5.742 -10.012 -3.588 1.00 95.81 98 ARG A C 1
ATOM 780 O O . ARG A 1 98 ? -5.773 -10.414 -4.741 1.00 95.81 98 ARG A O 1
ATOM 787 N N . MET A 1 99 ? -5.232 -8.832 -3.229 1.00 94.75 99 MET A N 1
ATOM 788 C CA . MET A 1 99 ? -4.682 -7.885 -4.208 1.00 94.75 99 MET A CA 1
ATOM 789 C C . MET A 1 99 ? -3.492 -8.479 -4.965 1.00 94.75 99 MET A C 1
ATOM 791 O O . MET A 1 99 ? -3.453 -8.405 -6.184 1.00 94.75 99 MET A O 1
ATOM 795 N N . MET A 1 100 ? -2.560 -9.145 -4.280 1.00 93.19 100 MET A N 1
ATOM 796 C CA . MET A 1 100 ? -1.433 -9.799 -4.959 1.00 93.19 100 MET A CA 1
ATOM 797 C C . MET A 1 100 ? -1.888 -10.961 -5.854 1.00 93.19 100 MET A C 1
ATOM 799 O O . MET A 1 100 ? -1.320 -11.179 -6.915 1.00 93.19 100 MET A O 1
ATOM 803 N N . ALA A 1 101 ? -2.948 -11.681 -5.479 1.00 94.06 101 ALA A N 1
ATOM 804 C CA . ALA A 1 101 ? -3.550 -12.697 -6.341 1.00 94.06 101 ALA A CA 1
ATOM 805 C C . ALA A 1 101 ? -4.323 -12.104 -7.535 1.00 94.06 101 ALA A C 1
ATOM 807 O O . ALA A 1 101 ? -4.554 -12.815 -8.510 1.00 94.06 101 ALA A O 1
ATOM 808 N N . GLU A 1 102 ? -4.772 -10.848 -7.460 1.00 94.31 102 GLU A N 1
ATOM 809 C CA . GLU A 1 102 ? -5.298 -10.105 -8.613 1.00 94.31 102 GLU A CA 1
ATOM 810 C C . GLU A 1 102 ? -4.158 -9.686 -9.541 1.00 94.31 102 GLU A C 1
ATOM 812 O O . GLU A 1 102 ? -4.258 -9.930 -10.738 1.00 94.31 102 GLU A O 1
ATOM 817 N N . VAL A 1 103 ? -3.065 -9.151 -8.981 1.00 93.38 103 VAL A N 1
ATOM 818 C CA . VAL A 1 103 ? -1.837 -8.829 -9.725 1.00 93.38 103 VAL A CA 1
ATOM 819 C C . VAL A 1 103 ? -1.350 -10.047 -10.503 1.00 93.38 103 VAL A C 1
ATOM 821 O O . VAL A 1 103 ? -1.160 -9.941 -11.704 1.00 93.38 103 VAL A O 1
ATOM 824 N N . GLU A 1 104 ? -1.245 -11.212 -9.858 1.00 91.31 104 GLU A N 1
ATOM 825 C CA . GLU A 1 104 ? -0.731 -12.446 -10.475 1.00 91.31 104 GLU A CA 1
ATOM 826 C C . GLU A 1 104 ? -1.561 -12.943 -11.672 1.00 91.31 104 GLU A C 1
ATOM 828 O O . GLU A 1 104 ? -1.073 -13.694 -12.510 1.00 91.31 104 GLU A O 1
ATOM 833 N N . LYS A 1 105 ? -2.836 -12.548 -11.764 1.00 92.44 105 LYS A N 1
ATOM 834 C CA . LYS A 1 105 ? -3.709 -12.926 -12.887 1.00 92.44 105 LYS A CA 1
ATOM 835 C C . LYS A 1 105 ? -3.550 -12.016 -14.099 1.00 92.44 105 LYS A C 1
ATOM 837 O O . LYS A 1 105 ? -4.060 -12.361 -15.161 1.00 92.44 105 LYS A O 1
ATOM 842 N N . ASP A 1 106 ? -2.918 -10.859 -13.933 1.00 91.88 106 ASP A N 1
ATOM 843 C CA . ASP A 1 106 ? -2.718 -9.880 -14.990 1.00 91.88 106 ASP A CA 1
ATOM 844 C C . ASP A 1 106 ? -1.259 -9.929 -15.461 1.00 91.88 106 ASP A C 1
ATOM 846 O O . ASP A 1 106 ? -0.340 -9.463 -14.782 1.00 91.88 106 ASP A O 1
ATOM 850 N N . GLU A 1 107 ? -1.042 -10.522 -16.636 1.00 89.56 107 GLU A N 1
ATOM 851 C CA . GLU A 1 107 ? 0.291 -10.690 -17.230 1.00 89.56 107 GLU A CA 1
ATOM 852 C C . GLU A 1 107 ? 1.016 -9.350 -17.434 1.00 89.56 107 GLU A C 1
ATOM 854 O O . GLU A 1 107 ? 2.237 -9.276 -17.318 1.00 89.56 107 GLU A O 1
ATOM 859 N N . GLU A 1 108 ? 0.278 -8.265 -17.679 1.00 89.75 108 GLU A N 1
ATOM 860 C CA . GLU A 1 108 ? 0.887 -6.950 -17.873 1.00 89.75 108 GLU A CA 1
ATOM 861 C C . GLU A 1 108 ? 1.387 -6.366 -16.552 1.00 89.75 108 GLU A C 1
ATOM 863 O O . GLU A 1 108 ? 2.473 -5.794 -16.505 1.00 89.75 108 GLU A O 1
ATOM 868 N N . ILE A 1 109 ? 0.631 -6.550 -15.463 1.00 90.56 109 ILE A N 1
ATOM 869 C CA . ILE A 1 109 ? 1.034 -6.064 -14.140 1.00 90.56 109 ILE A CA 1
ATOM 870 C C . ILE A 1 109 ? 2.180 -6.917 -13.581 1.00 90.56 109 ILE A C 1
ATOM 872 O O . ILE A 1 109 ? 3.155 -6.377 -13.057 1.00 90.56 109 ILE A O 1
ATOM 876 N N . THR A 1 110 ? 2.110 -8.245 -13.713 1.00 89.12 110 THR A N 1
ATOM 877 C CA . THR A 1 110 ? 3.219 -9.130 -13.304 1.00 89.12 110 THR A CA 1
ATOM 878 C C . THR A 1 110 ? 4.496 -8.844 -14.094 1.00 89.12 110 THR A C 1
ATOM 880 O O . THR A 1 110 ? 5.586 -8.807 -13.510 1.00 89.12 110 THR A O 1
ATOM 883 N N . GLY A 1 111 ? 4.363 -8.542 -15.390 1.00 90.81 111 GLY A N 1
ATOM 884 C CA . GLY A 1 111 ? 5.461 -8.154 -16.271 1.00 90.81 111 GLY A CA 1
ATOM 885 C C . GLY A 1 111 ? 6.260 -6.943 -15.782 1.00 90.81 111 GLY A C 1
ATOM 886 O O . GLY A 1 111 ? 7.462 -6.884 -16.031 1.00 90.81 111 GLY A O 1
ATOM 887 N N . ILE A 1 112 ? 5.657 -6.029 -15.010 1.00 92.81 112 ILE A N 1
ATOM 888 C CA . ILE A 1 112 ? 6.349 -4.856 -14.441 1.00 92.81 112 ILE A CA 1
ATOM 889 C C . ILE A 1 112 ? 7.498 -5.280 -13.530 1.00 92.81 112 ILE A C 1
ATOM 891 O O . ILE A 1 112 ? 8.581 -4.711 -13.599 1.00 92.81 112 ILE A O 1
ATOM 895 N N . THR A 1 113 ? 7.294 -6.297 -12.690 1.00 91.00 113 THR A N 1
ATOM 896 C CA . THR A 1 113 ? 8.343 -6.739 -11.755 1.00 91.00 113 THR A CA 1
ATOM 897 C C . THR A 1 113 ? 9.499 -7.405 -12.504 1.00 91.00 113 THR A C 1
ATOM 899 O O . THR A 1 113 ? 10.663 -7.220 -12.145 1.00 91.00 113 THR A O 1
ATOM 902 N N . ALA A 1 114 ? 9.197 -8.149 -13.571 1.00 91.62 114 ALA A N 1
ATOM 903 C CA . ALA A 1 114 ? 10.219 -8.726 -14.438 1.00 91.62 114 ALA A CA 1
ATOM 904 C C . ALA A 1 114 ? 10.998 -7.637 -15.194 1.00 91.62 114 ALA A C 1
ATOM 906 O O . ALA A 1 114 ? 12.226 -7.672 -15.201 1.00 91.62 114 ALA A O 1
ATOM 907 N N . ALA A 1 115 ? 10.300 -6.643 -15.753 1.00 93.75 115 ALA A N 1
ATOM 908 C CA . ALA A 1 115 ? 10.908 -5.497 -16.426 1.00 93.75 115 ALA A CA 1
ATOM 909 C C . ALA A 1 115 ? 11.786 -4.675 -15.473 1.00 93.75 115 ALA A C 1
ATOM 911 O O . ALA A 1 115 ? 12.919 -4.366 -15.814 1.00 93.75 115 ALA A O 1
ATOM 912 N N . MET A 1 116 ? 11.323 -4.422 -14.246 1.00 92.81 116 MET A N 1
ATOM 913 C CA . MET A 1 116 ? 12.110 -3.737 -13.216 1.00 92.81 116 MET A CA 1
ATOM 914 C C . MET A 1 116 ? 13.384 -4.507 -12.871 1.00 92.81 116 MET A C 1
ATOM 916 O O . MET A 1 116 ? 14.456 -3.934 -12.715 1.00 92.81 116 MET A O 1
ATOM 920 N N . THR A 1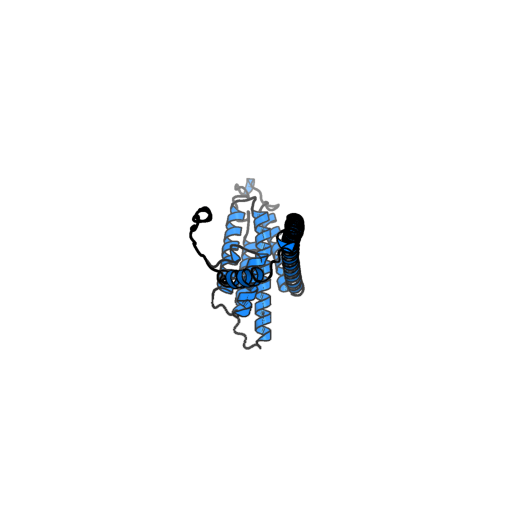 117 ? 13.279 -5.833 -12.767 1.00 90.75 117 THR A N 1
ATOM 921 C CA . THR A 1 117 ? 14.442 -6.685 -12.503 1.00 90.75 117 THR A CA 1
ATOM 922 C C . THR A 1 117 ? 15.445 -6.630 -13.658 1.00 90.75 117 THR A C 1
ATOM 924 O O . THR A 1 117 ? 16.648 -6.641 -13.411 1.00 90.75 117 THR A O 1
ATOM 927 N N . ALA A 1 118 ? 14.969 -6.574 -14.905 1.00 93.38 118 ALA A N 1
ATOM 928 C CA . ALA A 1 118 ? 15.821 -6.420 -16.081 1.00 93.38 118 ALA A CA 1
ATOM 929 C C . ALA A 1 118 ? 16.506 -5.044 -16.104 1.00 93.38 118 ALA A C 1
ATOM 931 O O . ALA A 1 118 ? 17.732 -5.004 -16.146 1.00 93.38 118 ALA A O 1
ATOM 932 N N . ALA A 1 119 ? 15.746 -3.956 -15.944 1.00 93.00 119 ALA A N 1
ATOM 933 C CA . ALA A 1 119 ? 16.267 -2.589 -15.888 1.00 93.00 119 ALA A CA 1
ATOM 934 C C . ALA A 1 119 ? 17.310 -2.413 -14.770 1.00 93.00 119 ALA A C 1
ATOM 936 O O . ALA A 1 119 ? 18.375 -1.845 -14.986 1.00 93.00 119 ALA A O 1
ATOM 937 N N . LEU A 1 120 ? 17.077 -3.001 -13.591 1.00 89.62 120 LEU A N 1
ATOM 938 C CA . LEU A 1 120 ? 18.052 -2.984 -12.498 1.00 89.62 120 LEU A CA 1
ATOM 939 C C . LEU A 1 120 ? 19.341 -3.752 -12.833 1.00 89.62 120 LEU A C 1
ATOM 941 O O . LEU A 1 120 ? 20.419 -3.404 -12.353 1.00 89.62 120 LEU A O 1
ATOM 945 N N . ASN A 1 121 ? 19.253 -4.829 -13.614 1.00 89.81 121 ASN A N 1
ATOM 946 C CA . ASN A 1 121 ? 20.444 -5.547 -14.063 1.00 89.81 121 ASN A CA 1
ATOM 947 C C . ASN A 1 121 ? 21.217 -4.756 -15.123 1.00 89.81 121 ASN A C 1
ATOM 949 O O . ASN A 1 121 ? 22.443 -4.832 -15.121 1.00 89.81 121 ASN A O 1
ATOM 953 N N . GLU A 1 122 ? 20.526 -4.004 -15.981 1.00 90.88 122 GLU A N 1
ATOM 954 C CA . GLU A 1 122 ? 21.140 -3.084 -16.945 1.00 90.88 122 GLU A CA 1
ATOM 955 C C . GLU A 1 122 ? 21.870 -1.946 -16.224 1.00 90.88 122 GLU A C 1
ATOM 957 O O . GLU A 1 122 ? 23.068 -1.784 -16.436 1.00 90.88 122 GLU A O 1
ATOM 962 N N . PHE A 1 123 ? 21.225 -1.294 -15.251 1.00 90.12 123 PHE A N 1
ATOM 963 C CA . PHE A 1 123 ? 21.876 -0.315 -14.371 1.00 90.12 123 PHE A CA 1
ATOM 964 C C . PHE A 1 123 ? 23.117 -0.904 -13.670 1.00 90.12 123 PHE A C 1
ATOM 966 O O . PHE A 1 123 ? 24.197 -0.330 -13.630 1.00 90.12 123 PHE A O 1
ATOM 973 N N . ARG A 1 124 ? 23.032 -2.130 -13.141 1.00 87.62 124 ARG A N 1
ATOM 974 C CA . ARG A 1 124 ? 24.206 -2.774 -12.517 1.00 87.62 124 ARG A CA 1
ATOM 975 C C . ARG A 1 124 ? 25.329 -3.077 -13.502 1.00 87.62 124 ARG A C 1
ATOM 977 O O . ARG A 1 124 ? 26.483 -3.174 -13.080 1.00 87.62 124 ARG A O 1
ATOM 984 N N . ALA A 1 125 ? 24.995 -3.324 -14.764 1.00 89.31 125 ALA A N 1
ATOM 985 C CA . ALA A 1 125 ? 25.984 -3.520 -15.808 1.00 89.31 125 ALA A CA 1
ATOM 986 C C . ALA A 1 125 ? 26.651 -2.188 -16.174 1.00 89.31 125 ALA A C 1
ATOM 988 O O . ALA A 1 125 ? 27.867 -2.183 -16.344 1.00 89.31 125 ALA A O 1
ATOM 989 N N . SER A 1 126 ? 25.895 -1.083 -16.190 1.00 89.94 126 SER A N 1
ATOM 990 C CA . SER A 1 126 ? 26.403 0.263 -16.486 1.00 89.94 126 SER A CA 1
ATOM 991 C C . SER A 1 126 ? 27.388 0.784 -15.435 1.00 89.94 126 SER A C 1
ATOM 993 O O . SER A 1 126 ? 28.241 1.598 -15.755 1.00 89.94 126 SER A O 1
ATOM 995 N N . LEU A 1 127 ? 27.389 0.243 -14.210 1.00 88.31 127 LEU A N 1
ATOM 996 C CA . LEU A 1 127 ? 28.413 0.526 -13.187 1.00 88.31 127 LEU A CA 1
ATOM 997 C C . LEU A 1 127 ? 29.801 -0.072 -13.488 1.00 88.31 127 LEU A C 1
ATOM 999 O O . LEU A 1 127 ? 30.738 0.094 -12.701 1.00 88.31 127 LEU A O 1
ATOM 1003 N N . ARG A 1 128 ? 29.956 -0.837 -14.575 1.00 88.56 128 ARG A N 1
ATOM 1004 C CA . ARG A 1 128 ? 31.225 -1.469 -14.951 1.00 88.56 128 ARG A CA 1
ATOM 1005 C C . ARG A 1 128 ? 31.596 -1.120 -16.385 1.00 88.56 128 ARG A C 1
ATOM 1007 O O . ARG A 1 128 ? 30.723 -1.153 -17.244 1.00 88.56 128 ARG A O 1
ATOM 1014 N N . PRO A 1 129 ? 32.890 -0.885 -16.659 1.00 88.38 129 PRO A N 1
ATOM 1015 C CA . PRO A 1 129 ? 33.331 -0.644 -18.019 1.00 88.38 129 PRO A CA 1
ATOM 1016 C C . PRO A 1 129 ? 33.004 -1.855 -18.908 1.00 88.38 129 PRO A C 1
ATOM 1018 O O . PRO A 1 129 ? 33.216 -3.001 -18.480 1.00 88.38 129 PRO A O 1
ATOM 1021 N N . PRO A 1 130 ? 32.537 -1.620 -20.144 1.00 88.38 130 PRO A N 1
ATOM 1022 C CA . PRO A 1 130 ? 32.487 -2.636 -21.186 1.00 88.38 130 PRO A CA 1
ATOM 1023 C C . PRO A 1 130 ? 33.848 -3.317 -21.384 1.00 88.38 130 PRO A C 1
ATOM 1025 O O . PRO A 1 130 ? 34.898 -2.724 -21.134 1.00 88.38 130 PRO A O 1
ATOM 1028 N N . GLU A 1 131 ? 33.853 -4.565 -21.866 1.00 89.19 131 GLU A N 1
ATOM 1029 C CA . GLU A 1 131 ? 35.097 -5.334 -22.065 1.00 89.19 131 GLU A CA 1
ATOM 1030 C C . GLU A 1 131 ? 36.085 -4.661 -23.037 1.00 89.19 131 GLU A C 1
ATOM 1032 O O . GLU A 1 131 ? 37.282 -4.947 -23.005 1.00 89.19 131 GLU A O 1
ATOM 1037 N N . ASP A 1 132 ? 35.591 -3.784 -23.909 1.00 88.44 132 ASP A N 1
ATOM 1038 C CA . ASP A 1 132 ? 36.347 -3.044 -24.914 1.00 88.44 132 ASP A CA 1
ATOM 1039 C C . ASP A 1 132 ? 36.701 -1.601 -24.507 1.00 88.44 132 ASP A C 1
ATOM 1041 O O . ASP A 1 132 ? 37.365 -0.901 -25.285 1.00 88.44 132 ASP A O 1
ATOM 1045 N N . TYR A 1 133 ? 36.318 -1.167 -23.300 1.00 88.50 133 TYR A N 1
ATOM 1046 C CA . TYR A 1 133 ? 36.689 0.141 -22.765 1.00 88.50 133 TYR A CA 1
ATOM 1047 C C . TYR A 1 133 ? 38.131 0.130 -22.239 1.00 88.50 133 TYR A C 1
ATOM 1049 O O . TYR A 1 133 ? 38.494 -0.648 -21.356 1.00 88.50 133 TYR A O 1
ATOM 1057 N N . ASP A 1 134 ? 38.966 1.013 -22.785 1.00 89.69 134 ASP A N 1
ATOM 1058 C CA . ASP A 1 134 ? 40.376 1.150 -22.418 1.00 89.69 134 ASP A CA 1
ATOM 1059 C C . ASP A 1 134 ? 40.640 2.563 -21.891 1.00 89.69 134 ASP A C 1
ATOM 1061 O O . ASP A 1 134 ? 40.837 3.501 -22.664 1.00 89.69 134 ASP A O 1
ATOM 1065 N N . GLU A 1 135 ? 40.696 2.708 -20.565 1.00 88.81 135 GLU A N 1
ATOM 1066 C CA . GLU A 1 135 ? 40.980 3.981 -19.887 1.00 88.81 135 GLU A CA 1
ATOM 1067 C C . GLU A 1 135 ? 42.292 4.630 -20.349 1.00 88.81 135 GLU A C 1
ATOM 1069 O O . GLU A 1 135 ? 42.398 5.856 -20.389 1.00 88.81 135 GLU A O 1
ATOM 1074 N N . ALA A 1 136 ? 43.301 3.835 -20.726 1.00 87.06 136 ALA A N 1
ATOM 1075 C CA . ALA A 1 136 ? 44.574 4.368 -21.203 1.00 87.06 136 ALA A CA 1
ATOM 1076 C C . ALA A 1 136 ? 44.462 4.933 -22.626 1.00 87.06 136 ALA A C 1
ATOM 1078 O O . ALA A 1 136 ? 45.209 5.847 -22.983 1.00 87.06 136 ALA A O 1
ATOM 1079 N N . ARG A 1 137 ? 43.540 4.397 -23.435 1.00 90.56 137 ARG A N 1
ATOM 1080 C CA . ARG A 1 137 ? 43.245 4.894 -24.784 1.00 90.56 137 ARG A CA 1
ATOM 1081 C C . ARG A 1 137 ? 42.316 6.103 -24.751 1.00 90.56 137 ARG A C 1
ATOM 1083 O O . ARG A 1 137 ? 42.589 7.073 -25.453 1.00 90.56 137 ARG A O 1
ATOM 1090 N N . GLU A 1 138 ? 41.254 6.039 -23.954 1.00 86.19 138 GLU A N 1
ATOM 1091 C CA . GLU A 1 138 ? 40.244 7.099 -23.857 1.00 86.19 138 GLU A CA 1
ATOM 1092 C C . GLU A 1 138 ? 40.718 8.276 -22.984 1.00 86.19 138 GLU A C 1
ATOM 1094 O O . GLU A 1 138 ? 40.235 9.396 -23.127 1.00 86.19 138 GLU A O 1
ATOM 1099 N N . ASN A 1 139 ? 41.720 8.057 -22.121 1.00 89.50 139 ASN A N 1
ATOM 1100 C CA . ASN A 1 139 ? 42.281 9.049 -21.195 1.00 89.50 139 ASN A CA 1
ATOM 1101 C C . ASN A 1 139 ? 41.225 9.674 -20.255 1.00 89.50 139 ASN A C 1
ATOM 1103 O O . ASN A 1 139 ? 41.392 10.801 -19.782 1.00 89.50 139 ASN A O 1
ATOM 1107 N N . ILE A 1 140 ? 40.145 8.935 -19.994 1.00 89.94 140 ILE A N 1
ATOM 1108 C CA . ILE A 1 140 ? 39.026 9.292 -19.120 1.00 89.94 140 ILE A CA 1
ATOM 1109 C C . ILE A 1 140 ? 38.659 8.026 -18.320 1.00 89.94 140 ILE A C 1
ATOM 1111 O O . ILE A 1 140 ? 38.495 6.961 -18.925 1.00 89.94 140 ILE A O 1
ATOM 1115 N N . PRO A 1 141 ? 38.579 8.080 -16.979 1.00 89.94 141 PRO A N 1
ATOM 1116 C CA . PRO A 1 141 ? 38.033 6.990 -16.168 1.00 89.94 141 PRO A CA 1
ATOM 1117 C C . PRO A 1 141 ? 36.601 6.649 -16.588 1.00 89.94 141 PRO A C 1
ATOM 1119 O O . PRO A 1 141 ? 35.825 7.554 -16.868 1.00 89.94 141 PRO A O 1
ATOM 1122 N N . TYR A 1 142 ? 36.218 5.369 -16.594 1.00 86.81 142 TYR A N 1
ATOM 1123 C CA . TYR A 1 142 ? 34.861 4.987 -17.023 1.00 86.81 142 TYR A CA 1
ATOM 1124 C C . TYR A 1 142 ? 33.755 5.663 -16.192 1.00 86.81 142 TYR A C 1
ATOM 1126 O O . TYR A 1 142 ? 32.725 6.043 -16.730 1.00 86.81 142 TYR A O 1
ATOM 1134 N N . VAL A 1 143 ? 34.009 5.886 -14.900 1.00 86.75 143 VAL A N 1
ATOM 1135 C CA . VAL A 1 143 ? 33.103 6.601 -13.982 1.00 86.75 143 VAL A CA 1
ATOM 1136 C C . VAL A 1 143 ? 32.773 8.034 -14.419 1.00 86.75 143 VAL A C 1
ATOM 1138 O O . VAL A 1 143 ? 31.748 8.566 -14.022 1.00 86.75 143 VAL A O 1
ATOM 1141 N N . ASP A 1 144 ? 33.626 8.650 -15.241 1.00 86.69 144 ASP A N 1
ATOM 1142 C CA . ASP A 1 144 ? 33.430 10.007 -15.756 1.00 86.69 144 ASP A CA 1
ATOM 1143 C C . ASP A 1 144 ? 32.754 10.007 -17.148 1.00 86.69 144 ASP A C 1
ATOM 1145 O O . ASP A 1 144 ? 32.722 11.040 -17.819 1.00 86.69 144 ASP A O 1
ATOM 1149 N N . THR A 1 145 ? 32.277 8.849 -17.623 1.00 86.12 145 THR A N 1
ATOM 1150 C CA . THR A 1 145 ? 31.567 8.713 -18.905 1.00 86.12 145 THR A CA 1
ATOM 1151 C C . THR A 1 145 ? 30.057 8.736 -18.710 1.00 86.12 145 THR A C 1
ATOM 1153 O O . THR A 1 145 ? 29.561 8.285 -17.683 1.00 86.12 145 THR A O 1
ATOM 1156 N N . ASP A 1 146 ? 29.328 9.189 -19.732 1.00 82.44 146 ASP A N 1
ATOM 1157 C CA . ASP A 1 146 ? 27.856 9.225 -19.724 1.00 82.44 146 ASP A CA 1
ATOM 1158 C C . ASP A 1 146 ? 27.217 7.818 -19.665 1.00 82.44 146 ASP A C 1
ATOM 1160 O O . ASP A 1 146 ? 26.035 7.692 -19.367 1.00 82.44 146 ASP A O 1
ATOM 1164 N N . ASP A 1 147 ? 27.986 6.758 -19.949 1.00 84.19 147 ASP A N 1
ATOM 1165 C CA . ASP A 1 147 ? 27.526 5.364 -19.874 1.00 84.19 147 ASP A CA 1
ATOM 1166 C C . ASP A 1 147 ? 27.609 4.794 -18.441 1.00 84.19 147 ASP A C 1
ATOM 1168 O O . ASP A 1 147 ? 27.087 3.709 -18.164 1.00 84.19 147 ASP A O 1
ATOM 1172 N N . TYR A 1 148 ? 28.284 5.489 -17.517 1.00 86.31 148 TYR A N 1
ATOM 1173 C CA . TYR A 1 148 ? 28.361 5.088 -16.116 1.00 86.31 148 TYR A CA 1
ATOM 1174 C C . TYR A 1 148 ? 27.077 5.450 -15.370 1.00 86.31 148 TYR A C 1
ATOM 1176 O O . TYR A 1 148 ? 26.552 6.545 -15.520 1.00 86.31 148 TYR A O 1
ATOM 1184 N N . ALA A 1 149 ? 26.594 4.526 -14.534 1.00 86.12 149 ALA A N 1
ATOM 1185 C CA . ALA A 1 149 ? 25.393 4.710 -13.716 1.00 86.12 149 ALA A CA 1
ATOM 1186 C C . ALA A 1 149 ? 24.123 5.077 -14.515 1.00 86.12 149 ALA A C 1
ATOM 1188 O O . ALA A 1 149 ? 23.219 5.706 -13.976 1.00 86.12 149 ALA A O 1
ATOM 1189 N N . ASP A 1 150 ? 24.015 4.615 -15.768 1.00 89.06 150 ASP A N 1
ATOM 1190 C CA . ASP A 1 150 ? 22.835 4.843 -16.612 1.00 89.06 150 ASP A CA 1
ATOM 1191 C C . ASP A 1 150 ? 21.534 4.341 -15.956 1.00 89.06 150 ASP A C 1
ATOM 1193 O O . ASP A 1 150 ? 21.273 3.132 -15.880 1.00 89.06 150 ASP A O 1
ATOM 1197 N N . PHE A 1 151 ? 20.724 5.289 -15.478 1.00 89.69 151 PHE A N 1
ATOM 1198 C CA . PHE A 1 151 ? 19.446 5.066 -14.802 1.00 89.69 151 PHE A CA 1
ATOM 1199 C C . PHE A 1 151 ? 18.241 5.130 -15.760 1.00 89.69 151 PHE A C 1
ATOM 1201 O O . PHE A 1 151 ? 17.132 4.713 -15.402 1.00 89.69 151 PHE A O 1
ATOM 1208 N N . SER A 1 152 ? 18.472 5.520 -17.021 1.00 91.56 152 SER A N 1
ATOM 1209 C CA . SER A 1 152 ? 17.450 5.679 -18.063 1.00 91.56 152 SER A CA 1
ATOM 1210 C C . SER A 1 152 ? 16.537 4.454 -18.243 1.00 91.56 152 SER A C 1
ATOM 1212 O O . SER A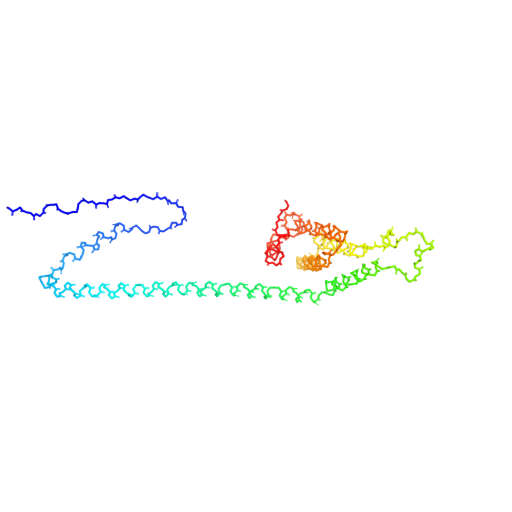 1 152 ? 15.330 4.638 -18.433 1.00 91.56 152 SER A O 1
ATOM 1214 N N . PRO A 1 153 ? 17.022 3.189 -18.172 1.00 91.69 153 PRO A N 1
ATOM 1215 C CA . PRO A 1 153 ? 16.147 2.020 -18.292 1.00 91.69 153 PRO A CA 1
ATOM 1216 C C . PRO A 1 153 ? 15.091 1.931 -17.183 1.00 91.69 153 PRO A C 1
ATOM 1218 O O . PRO A 1 153 ? 13.991 1.416 -17.404 1.00 91.69 153 PRO A O 1
ATOM 1221 N N . ILE A 1 154 ? 15.418 2.414 -15.981 1.00 93.12 154 ILE A N 1
ATOM 1222 C CA . ILE A 1 154 ? 14.505 2.427 -14.838 1.00 93.12 154 ILE A CA 1
ATOM 1223 C C . ILE A 1 154 ? 13.514 3.580 -14.996 1.00 93.12 154 ILE A C 1
ATOM 1225 O O . ILE A 1 154 ? 12.308 3.344 -14.902 1.00 93.12 154 ILE A O 1
ATOM 1229 N N . GLU A 1 155 ? 13.991 4.789 -15.293 1.00 92.88 155 GLU A N 1
ATOM 1230 C CA . GLU A 1 155 ? 13.140 5.963 -15.538 1.00 92.88 155 GLU A CA 1
ATOM 1231 C C . GLU A 1 155 ? 12.121 5.717 -16.644 1.00 92.88 155 GLU A C 1
ATOM 1233 O O . GLU A 1 155 ? 10.918 5.849 -16.418 1.00 92.88 155 GLU A O 1
ATOM 1238 N N . SER A 1 156 ? 12.583 5.253 -17.809 1.00 94.25 156 SER A N 1
ATOM 1239 C CA . SER A 1 156 ? 11.718 4.963 -18.952 1.00 94.25 156 SER A CA 1
ATOM 1240 C C . SER A 1 156 ? 10.628 3.954 -18.590 1.00 94.25 156 SER A C 1
ATOM 1242 O O . SER A 1 156 ? 9.489 4.091 -19.035 1.00 94.25 156 SER A O 1
ATOM 1244 N N . LEU A 1 157 ? 10.942 2.953 -17.759 1.00 95.19 157 LEU A N 1
ATOM 1245 C CA . LEU A 1 157 ? 9.950 1.992 -17.287 1.00 95.19 157 LEU A CA 1
ATOM 1246 C C . LEU A 1 157 ? 8.902 2.652 -16.380 1.00 95.19 157 LEU A C 1
ATOM 1248 O O . LEU A 1 157 ? 7.724 2.307 -16.479 1.00 95.19 157 LEU A O 1
ATOM 1252 N N . PHE A 1 158 ? 9.296 3.557 -15.482 1.00 95.38 158 PHE A N 1
ATOM 1253 C CA . PHE A 1 158 ? 8.336 4.284 -14.650 1.00 95.38 158 PHE A CA 1
ATOM 1254 C C . PHE A 1 158 ? 7.465 5.209 -15.495 1.00 95.38 158 PHE A C 1
ATOM 1256 O O . PHE A 1 158 ? 6.242 5.132 -15.376 1.00 95.38 158 PHE A O 1
ATOM 1263 N N . ASP A 1 159 ? 8.056 6.004 -16.382 1.00 95.06 159 ASP A N 1
ATOM 1264 C CA . ASP A 1 159 ? 7.337 6.948 -17.238 1.00 95.06 159 ASP A CA 1
ATOM 1265 C C . ASP A 1 159 ? 6.297 6.251 -18.117 1.00 95.06 159 ASP A C 1
ATOM 1267 O O . ASP A 1 159 ? 5.118 6.624 -18.101 1.00 95.06 159 ASP A O 1
ATOM 1271 N N . ASP A 1 160 ? 6.684 5.168 -18.799 1.00 95.25 160 ASP A N 1
ATOM 1272 C CA . ASP A 1 160 ? 5.779 4.381 -19.641 1.00 95.25 160 ASP A CA 1
ATOM 1273 C C . ASP A 1 160 ? 4.593 3.831 -18.838 1.00 95.25 160 ASP A C 1
ATOM 1275 O O . ASP A 1 160 ? 3.440 3.838 -19.286 1.00 95.25 160 ASP A O 1
ATOM 1279 N N . ARG A 1 161 ? 4.853 3.337 -17.622 1.00 95.62 161 ARG A N 1
ATOM 1280 C CA . ARG A 1 161 ? 3.815 2.720 -16.789 1.00 95.62 161 ARG A CA 1
ATOM 1281 C C . ARG A 1 161 ? 2.931 3.756 -16.114 1.00 95.62 161 ARG A C 1
ATOM 1283 O O . ARG A 1 161 ? 1.728 3.528 -16.014 1.00 95.62 161 ARG A O 1
ATOM 1290 N N . LEU A 1 162 ? 3.475 4.893 -15.691 1.00 96.00 162 LEU A N 1
ATOM 1291 C CA . LEU A 1 162 ? 2.691 6.002 -15.154 1.00 96.00 162 LEU A CA 1
ATOM 1292 C C . LEU A 1 162 ? 1.797 6.618 -16.237 1.00 96.00 162 LEU A C 1
ATOM 1294 O O . LEU A 1 162 ? 0.620 6.879 -15.975 1.00 96.00 162 LEU A O 1
ATOM 1298 N N . ALA A 1 163 ? 2.298 6.770 -17.465 1.00 94.44 163 ALA A N 1
ATOM 1299 C CA . ALA A 1 163 ? 1.492 7.202 -18.605 1.00 94.44 163 ALA A CA 1
ATOM 1300 C C . ALA A 1 163 ? 0.329 6.232 -18.877 1.00 94.44 163 ALA A C 1
ATOM 1302 O O . ALA A 1 163 ? -0.817 6.660 -19.033 1.00 94.44 163 ALA A O 1
ATOM 1303 N N . LEU A 1 164 ? 0.592 4.923 -18.843 1.00 94.19 164 LEU A N 1
ATOM 1304 C CA . LEU A 1 164 ? -0.441 3.901 -19.011 1.00 94.19 164 LEU A CA 1
ATOM 1305 C C . LEU A 1 164 ? -1.478 3.908 -17.875 1.00 94.19 164 LEU A C 1
ATOM 1307 O O . LEU A 1 164 ? -2.673 3.741 -18.125 1.00 94.19 164 LEU A O 1
ATOM 1311 N N . VAL A 1 165 ? -1.057 4.129 -16.624 1.00 95.12 165 VAL A N 1
ATOM 1312 C CA . VAL A 1 165 ? -1.981 4.322 -15.491 1.00 95.12 165 VAL A CA 1
ATOM 1313 C C . VAL A 1 165 ? -2.936 5.476 -15.792 1.00 95.12 165 VAL A C 1
ATOM 1315 O O . VAL A 1 165 ? -4.152 5.315 -15.663 1.00 95.12 165 VAL A O 1
ATOM 1318 N N . TRP A 1 166 ? -2.412 6.612 -16.254 1.00 93.62 166 TRP A N 1
ATOM 1319 C CA . TRP A 1 166 ? -3.229 7.764 -16.624 1.00 93.62 166 TRP A CA 1
ATOM 1320 C C . TRP A 1 166 ? -4.184 7.480 -17.778 1.00 93.62 166 TRP A C 1
ATOM 1322 O O . TRP A 1 166 ? -5.344 7.888 -17.707 1.00 93.62 166 TRP A O 1
ATOM 1332 N N . GLU A 1 167 ? -3.745 6.754 -18.804 1.00 91.44 167 GLU A N 1
ATOM 1333 C CA . GLU A 1 167 ? -4.595 6.339 -19.923 1.00 91.44 167 GLU A CA 1
ATOM 1334 C C . GLU A 1 167 ? -5.766 5.463 -19.447 1.00 91.44 167 GLU A C 1
ATOM 1336 O O . GLU A 1 167 ? -6.923 5.686 -19.815 1.00 91.44 167 GLU A O 1
ATOM 1341 N N . LEU A 1 168 ? -5.491 4.497 -18.567 1.00 91.19 168 LEU A N 1
ATOM 1342 C CA . LEU A 1 168 ? -6.501 3.575 -18.052 1.00 91.19 168 LEU A CA 1
ATOM 1343 C C . LEU A 1 168 ? -7.567 4.272 -17.196 1.00 91.19 168 LEU A C 1
ATOM 1345 O O . LEU A 1 168 ? -8.737 3.875 -17.269 1.00 91.19 168 LEU A O 1
ATOM 1349 N N . VAL A 1 169 ? -7.180 5.287 -16.414 1.00 90.25 169 VAL A N 1
ATOM 1350 C CA . VAL A 1 169 ? -8.095 6.060 -15.555 1.00 90.25 169 VAL A CA 1
ATOM 1351 C C . VAL A 1 169 ? -8.832 7.150 -16.342 1.00 90.25 169 VAL A C 1
ATOM 1353 O O . VAL A 1 169 ? -10.039 7.316 -16.175 1.00 90.25 169 VAL A O 1
ATOM 1356 N N . SER A 1 170 ? -8.138 7.864 -17.231 1.00 84.81 170 SER A N 1
ATOM 1357 C CA . SER A 1 170 ? -8.696 9.010 -17.971 1.00 84.81 170 SER A CA 1
ATOM 1358 C C . SER A 1 170 ? -9.473 8.600 -19.220 1.00 84.81 170 SER A C 1
ATOM 1360 O O . SER A 1 170 ? -10.167 9.421 -19.812 1.00 84.81 170 SER A O 1
ATOM 1362 N N . GLY A 1 171 ? -9.343 7.345 -19.660 1.00 73.00 171 GLY A N 1
ATOM 1363 C CA . GLY A 1 171 ? -9.986 6.853 -20.870 1.00 73.00 171 GLY A CA 1
ATOM 1364 C C . GLY A 1 171 ? -11.512 6.960 -20.808 1.00 73.00 171 GLY A C 1
ATOM 1365 O O . GLY A 1 171 ? -12.175 6.101 -20.205 1.00 73.00 171 GLY A O 1
ATOM 1366 N N . ASP A 1 172 ? -12.050 7.953 -21.528 1.00 57.94 172 ASP A N 1
ATOM 1367 C CA . ASP A 1 172 ? -13.467 8.220 -21.843 1.00 57.94 172 ASP A CA 1
ATOM 1368 C C . ASP A 1 172 ? -14.084 7.142 -22.756 1.00 57.94 172 ASP A C 1
ATOM 1370 O O . ASP A 1 172 ? -14.839 7.407 -23.689 1.00 57.94 172 ASP A O 1
ATOM 1374 N N . GLY A 1 173 ? -13.756 5.875 -22.512 1.00 53.34 173 GLY A N 1
ATOM 1375 C CA . GLY A 1 173 ? -14.391 4.774 -23.211 1.00 53.34 173 GLY A CA 1
ATOM 1376 C C . GLY A 1 173 ? -15.892 4.797 -22.935 1.00 53.34 173 GLY A C 1
ATOM 1377 O O . GLY A 1 173 ? -16.302 4.665 -21.778 1.00 53.34 173 GLY A O 1
ATOM 1378 N N . ASP A 1 174 ? -16.680 4.876 -24.008 1.00 54.31 174 ASP A N 1
ATOM 1379 C CA . ASP A 1 174 ? -18.134 4.642 -24.122 1.00 54.31 174 ASP A CA 1
ATOM 1380 C C . ASP A 1 174 ? -18.540 3.197 -23.718 1.00 54.31 174 ASP A C 1
ATOM 1382 O O . ASP A 1 174 ? -19.558 2.650 -24.136 1.00 54.31 174 ASP A O 1
ATOM 1386 N N . GLY A 1 175 ? -17.685 2.535 -22.934 1.00 59.72 175 GLY A N 1
ATOM 1387 C CA . GLY A 1 175 ? -17.841 1.184 -22.429 1.00 59.72 175 GLY A CA 1
ATOM 1388 C C . GLY A 1 175 ? -18.759 1.144 -21.215 1.00 59.72 175 GLY A C 1
ATOM 1389 O O . GLY A 1 175 ? -18.949 2.129 -20.493 1.00 59.72 175 GLY A O 1
ATOM 1390 N N . ALA A 1 176 ? -19.332 -0.030 -20.966 1.00 66.75 176 ALA A N 1
ATOM 1391 C CA . ALA A 1 176 ? -20.209 -0.240 -19.824 1.00 66.75 176 ALA A CA 1
ATOM 1392 C C . ALA A 1 176 ? -19.475 0.075 -18.505 1.00 66.75 176 ALA A C 1
ATOM 1394 O O . ALA A 1 176 ? -18.274 -0.154 -18.375 1.00 66.75 176 ALA A O 1
ATOM 1395 N N . ALA A 1 177 ? -20.205 0.532 -17.481 1.00 68.75 177 ALA A N 1
ATOM 1396 C CA . ALA A 1 177 ? -19.633 0.879 -16.173 1.00 68.75 177 ALA A CA 1
ATOM 1397 C C . ALA A 1 177 ? -18.735 -0.225 -15.563 1.00 68.75 177 ALA A C 1
ATOM 1399 O O . ALA A 1 177 ? -17.780 0.083 -14.853 1.00 68.75 177 ALA A O 1
ATOM 1400 N N . GLY A 1 178 ? -18.999 -1.501 -15.876 1.00 71.50 178 GLY A N 1
ATOM 1401 C CA . GLY A 1 178 ? -18.158 -2.627 -15.456 1.00 71.50 178 GLY A CA 1
ATOM 1402 C C . GLY A 1 178 ? -16.770 -2.654 -16.107 1.00 71.50 178 GLY A C 1
ATOM 1403 O O . GLY A 1 178 ? -15.797 -2.976 -15.436 1.00 71.50 178 GLY A O 1
ATOM 1404 N N . GLU A 1 179 ? -16.643 -2.261 -17.374 1.00 82.81 179 GLU A N 1
ATOM 1405 C CA . GLU A 1 179 ? -15.351 -2.199 -18.073 1.00 82.81 179 GLU A CA 1
ATOM 1406 C C . GLU A 1 179 ? -14.490 -1.051 -17.541 1.00 82.81 179 GLU A C 1
ATOM 1408 O O . GLU A 1 179 ? -13.279 -1.200 -17.385 1.00 82.81 179 GLU A O 1
ATOM 1413 N N . ARG A 1 180 ? -15.120 0.078 -17.189 1.00 86.56 180 ARG A N 1
ATOM 1414 C CA . ARG A 1 180 ? -14.441 1.206 -16.538 1.00 86.56 180 ARG A CA 1
ATOM 1415 C C . ARG A 1 180 ? -13.863 0.808 -15.178 1.00 86.56 180 ARG A C 1
ATOM 1417 O O . ARG A 1 180 ? -12.682 1.031 -14.945 1.00 86.56 180 ARG A O 1
ATOM 1424 N N . ALA A 1 181 ? -14.660 0.166 -14.323 1.00 88.69 181 ALA A N 1
ATOM 1425 C CA . ALA A 1 181 ? -14.202 -0.277 -13.004 1.00 88.69 181 ALA A CA 1
ATOM 1426 C C . ALA A 1 181 ? -13.034 -1.277 -13.095 1.00 88.69 181 ALA A C 1
ATOM 1428 O O . ALA A 1 181 ? -12.089 -1.200 -12.313 1.00 88.69 181 ALA A O 1
ATOM 1429 N N . VAL A 1 182 ? -13.055 -2.190 -14.076 1.00 90.94 182 VAL A N 1
ATOM 1430 C CA . VAL A 1 182 ? -11.939 -3.122 -14.322 1.00 90.94 182 VAL A CA 1
ATOM 1431 C C . VAL A 1 182 ? -10.674 -2.371 -14.746 1.00 90.94 182 VAL A C 1
ATOM 1433 O O . VAL A 1 182 ? -9.604 -2.645 -14.205 1.00 90.94 182 VAL A O 1
ATOM 1436 N N . ARG A 1 183 ? -10.782 -1.390 -15.654 1.00 91.62 183 ARG A N 1
ATOM 1437 C CA . ARG A 1 183 ? -9.641 -0.551 -16.064 1.00 91.62 183 ARG A CA 1
ATOM 1438 C C . ARG A 1 183 ? -9.071 0.259 -14.903 1.00 91.62 183 ARG A C 1
ATOM 1440 O O . ARG A 1 183 ? -7.862 0.242 -14.699 1.00 91.62 183 ARG A O 1
ATOM 1447 N N . HIS A 1 184 ? -9.924 0.907 -14.111 1.00 93.94 184 HIS A N 1
ATOM 1448 C CA . HIS A 1 184 ? -9.500 1.653 -12.925 1.00 93.94 184 HIS A CA 1
ATOM 1449 C C . HIS A 1 184 ? -8.795 0.740 -11.922 1.00 93.94 184 HIS A C 1
ATOM 1451 O O . HIS A 1 184 ? -7.704 1.052 -11.453 1.00 93.94 184 HIS A O 1
ATOM 1457 N N . ARG A 1 185 ? -9.378 -0.431 -11.634 1.00 94.69 185 ARG A N 1
ATOM 1458 C CA . ARG A 1 185 ? -8.771 -1.424 -10.742 1.00 94.69 185 ARG A CA 1
ATOM 1459 C C . ARG A 1 185 ? -7.380 -1.828 -11.223 1.00 94.69 185 ARG A C 1
ATOM 1461 O O . ARG A 1 185 ? -6.451 -1.859 -10.421 1.00 94.69 185 ARG A O 1
ATOM 1468 N N . ARG A 1 186 ? -7.240 -2.089 -12.523 1.00 94.88 186 ARG A N 1
ATOM 1469 C CA . ARG A 1 186 ? -5.971 -2.431 -13.168 1.00 94.88 186 ARG A CA 1
ATOM 1470 C C . ARG A 1 186 ? -4.932 -1.320 -13.020 1.00 94.88 186 ARG A C 1
ATOM 1472 O O . ARG A 1 186 ? -3.817 -1.599 -12.594 1.00 94.88 186 ARG A O 1
ATOM 1479 N N . ALA A 1 187 ? -5.312 -0.076 -13.306 1.00 95.56 187 ALA A N 1
ATOM 1480 C CA . ALA A 1 187 ? -4.438 1.090 -13.187 1.00 95.56 187 ALA A CA 1
ATOM 1481 C C . ALA A 1 187 ? -3.901 1.256 -11.759 1.00 95.56 187 ALA A C 1
ATOM 1483 O O . ALA A 1 187 ? -2.708 1.437 -11.537 1.00 95.56 187 ALA A O 1
ATOM 1484 N N . MET A 1 188 ? -4.776 1.108 -10.768 1.00 96.88 188 MET A N 1
ATOM 1485 C CA . MET A 1 188 ? -4.392 1.262 -9.369 1.00 96.88 188 MET A CA 1
ATOM 1486 C C . MET A 1 188 ? -3.525 0.100 -8.858 1.00 96.88 188 MET A C 1
ATOM 1488 O O . MET A 1 188 ? -2.605 0.320 -8.072 1.00 96.88 188 MET A O 1
ATOM 1492 N N . LEU A 1 189 ? -3.757 -1.133 -9.329 1.00 96.75 189 LEU A N 1
ATOM 1493 C CA . LEU A 1 189 ? -2.867 -2.269 -9.050 1.00 96.75 189 LEU A CA 1
ATOM 1494 C C . LEU A 1 189 ? -1.494 -2.098 -9.718 1.00 96.75 189 LEU A C 1
ATOM 1496 O O . LEU A 1 189 ? -0.480 -2.436 -9.112 1.00 96.75 189 LEU A O 1
ATOM 1500 N N . MET A 1 190 ? -1.449 -1.538 -10.928 1.00 96.94 190 MET A N 1
ATOM 1501 C CA . MET A 1 190 ? -0.206 -1.189 -11.617 1.00 96.94 190 MET A CA 1
ATOM 1502 C C . MET A 1 190 ? 0.596 -0.151 -10.827 1.00 96.94 190 MET A C 1
ATOM 1504 O O . MET A 1 190 ? 1.767 -0.387 -10.531 1.00 96.94 190 MET A O 1
ATOM 1508 N N . LEU A 1 191 ? -0.046 0.935 -10.390 1.00 97.06 191 LEU A N 1
ATOM 1509 C CA . LEU A 1 191 ? 0.586 1.954 -9.553 1.00 97.06 191 LEU A CA 1
ATOM 1510 C C . LEU A 1 191 ? 1.070 1.388 -8.207 1.00 97.06 191 LEU A C 1
ATOM 1512 O O . LEU A 1 191 ? 2.168 1.711 -7.750 1.00 97.06 191 LEU A O 1
ATOM 1516 N N . LEU A 1 192 ? 0.299 0.485 -7.592 1.00 96.62 192 LEU A N 1
ATOM 1517 C CA . LEU A 1 192 ? 0.713 -0.230 -6.382 1.00 96.62 192 LEU A CA 1
ATOM 1518 C C . LEU A 1 192 ? 1.990 -1.050 -6.615 1.00 96.62 192 LEU A C 1
ATOM 1520 O O . LEU A 1 192 ? 2.915 -0.984 -5.807 1.00 96.62 192 LEU A O 1
ATOM 1524 N N . VAL A 1 193 ? 2.064 -1.803 -7.714 1.00 95.88 193 VAL A N 1
ATOM 1525 C CA . VAL A 1 193 ? 3.241 -2.619 -8.051 1.00 95.88 193 VAL A CA 1
ATOM 1526 C C . VAL A 1 193 ? 4.458 -1.751 -8.366 1.00 95.88 193 VAL A C 1
ATOM 1528 O O . VAL A 1 193 ? 5.554 -2.089 -7.917 1.00 95.88 193 VAL A O 1
ATOM 1531 N N . LEU A 1 194 ? 4.285 -0.622 -9.058 1.00 95.62 194 LEU A N 1
ATOM 1532 C CA . LEU A 1 194 ? 5.354 0.366 -9.245 1.00 95.62 194 LEU A CA 1
ATOM 1533 C C . LEU A 1 194 ? 5.871 0.879 -7.900 1.00 95.62 194 LEU A C 1
ATOM 1535 O O . LEU A 1 194 ? 7.072 0.865 -7.661 1.00 95.62 194 LEU A O 1
ATOM 1539 N N . THR A 1 195 ? 4.967 1.232 -6.984 1.00 95.62 195 THR A N 1
ATOM 1540 C CA . THR A 1 195 ? 5.330 1.755 -5.657 1.00 95.62 195 THR A CA 1
ATOM 1541 C C . THR A 1 195 ? 6.096 0.725 -4.820 1.00 95.62 195 THR A C 1
ATOM 1543 O O . THR A 1 195 ? 7.082 1.053 -4.164 1.00 95.62 195 THR A O 1
ATOM 1546 N N . VAL A 1 196 ? 5.688 -0.548 -4.865 1.00 93.06 196 VAL A N 1
ATOM 1547 C CA . VAL A 1 196 ? 6.407 -1.638 -4.183 1.00 93.06 196 VAL A CA 1
ATOM 1548 C C . VAL A 1 196 ? 7.799 -1.847 -4.781 1.00 93.06 196 VAL A C 1
ATOM 1550 O O . VAL A 1 196 ? 8.756 -2.074 -4.041 1.00 93.06 196 VAL A O 1
ATOM 1553 N N . ASN A 1 197 ? 7.927 -1.785 -6.108 1.00 91.94 197 ASN A N 1
ATOM 1554 C CA . ASN A 1 197 ? 9.217 -1.926 -6.779 1.00 91.94 197 ASN A CA 1
ATOM 1555 C C . ASN A 1 197 ? 10.141 -0.732 -6.507 1.00 91.94 197 ASN A C 1
ATOM 1557 O O . ASN A 1 197 ? 11.322 -0.944 -6.256 1.00 91.94 197 ASN A O 1
ATOM 1561 N N . LEU A 1 198 ? 9.600 0.485 -6.444 1.00 92.06 198 LEU A N 1
ATOM 1562 C CA . LEU A 1 198 ? 10.330 1.680 -6.027 1.00 92.06 198 LEU A CA 1
ATOM 1563 C C . LEU A 1 198 ? 10.872 1.547 -4.595 1.00 92.06 198 LEU A C 1
ATOM 1565 O O . LEU A 1 198 ? 12.028 1.863 -4.341 1.00 92.06 198 LEU A O 1
ATOM 1569 N N . GLY A 1 199 ? 10.079 1.003 -3.665 1.00 88.62 199 GLY A N 1
ATOM 1570 C CA . GLY A 1 199 ? 10.553 0.723 -2.305 1.00 88.62 199 GLY A CA 1
ATOM 1571 C C . GLY A 1 199 ? 11.752 -0.234 -2.277 1.00 88.62 199 GLY A C 1
ATOM 1572 O O . GLY A 1 199 ? 12.710 -0.006 -1.544 1.00 88.62 199 GLY A O 1
ATOM 1573 N N . ARG A 1 200 ? 11.744 -1.269 -3.128 1.00 86.69 200 ARG A N 1
ATOM 1574 C CA . ARG A 1 200 ? 12.886 -2.192 -3.284 1.00 86.69 200 ARG A CA 1
ATOM 1575 C C . ARG A 1 200 ? 14.096 -1.526 -3.937 1.00 86.69 200 ARG A C 1
ATOM 1577 O O . ARG A 1 200 ? 15.226 -1.879 -3.616 1.00 86.69 200 ARG A O 1
ATOM 1584 N N . LEU A 1 201 ? 13.863 -0.594 -4.859 1.00 85.62 201 LEU A N 1
ATOM 1585 C CA . LEU A 1 201 ? 14.923 0.184 -5.490 1.00 85.62 201 LEU A CA 1
ATOM 1586 C C . LEU A 1 201 ? 15.604 1.106 -4.472 1.00 85.62 201 LEU A C 1
ATOM 1588 O O . LEU A 1 201 ? 16.826 1.124 -4.410 1.00 85.62 201 LEU A O 1
ATOM 1592 N N . ALA A 1 202 ? 14.840 1.766 -3.598 1.00 82.69 202 ALA A N 1
ATOM 1593 C CA . ALA A 1 202 ? 15.383 2.598 -2.523 1.00 82.69 202 ALA A CA 1
ATOM 1594 C C . ALA A 1 202 ? 16.242 1.802 -1.521 1.00 82.69 202 ALA A C 1
ATOM 1596 O O . ALA A 1 202 ? 17.270 2.292 -1.057 1.00 82.69 202 ALA A O 1
ATOM 1597 N N . GLU A 1 203 ? 15.875 0.548 -1.224 1.00 80.81 203 GLU A N 1
ATOM 1598 C CA . GLU A 1 203 ? 16.720 -0.358 -0.426 1.00 80.81 203 GLU A CA 1
ATOM 1599 C C . GLU A 1 203 ? 18.068 -0.657 -1.107 1.00 80.81 203 GLU A C 1
ATOM 1601 O O . GLU A 1 203 ? 19.068 -0.883 -0.425 1.00 80.81 203 GLU A O 1
ATOM 1606 N N . PHE A 1 204 ? 18.104 -0.656 -2.441 1.00 74.12 204 PHE A N 1
ATOM 1607 C CA . PHE A 1 204 ? 19.314 -0.865 -3.233 1.00 74.12 204 PHE A CA 1
ATOM 1608 C C . PHE A 1 204 ? 20.144 0.421 -3.401 1.00 74.12 204 PHE A C 1
ATOM 1610 O O . PHE A 1 204 ? 21.369 0.362 -3.312 1.00 74.12 204 PHE A O 1
ATOM 1617 N N . ALA A 1 205 ? 19.490 1.571 -3.589 1.00 67.69 205 ALA A N 1
ATOM 1618 C CA . ALA A 1 205 ? 20.106 2.867 -3.876 1.00 67.69 205 ALA A CA 1
ATOM 1619 C C . ALA A 1 205 ? 20.967 3.426 -2.732 1.00 67.69 205 ALA A C 1
ATOM 1621 O O . ALA A 1 205 ? 21.856 4.233 -2.977 1.00 67.69 205 ALA A O 1
ATOM 1622 N N . GLY A 1 206 ? 20.767 2.979 -1.485 1.00 61.94 206 GLY A N 1
ATOM 1623 C CA . GLY A 1 206 ? 21.433 3.523 -0.291 1.00 61.94 206 GLY A CA 1
ATOM 1624 C C . GLY A 1 206 ? 22.973 3.453 -0.245 1.00 61.94 206 GLY A C 1
ATOM 1625 O O . GLY A 1 206 ? 23.553 3.798 0.785 1.00 61.94 206 GLY A O 1
ATOM 1626 N N . ALA A 1 207 ? 23.638 3.000 -1.311 1.00 61.25 207 ALA A N 1
ATOM 1627 C CA . ALA A 1 207 ? 25.090 2.926 -1.440 1.00 61.25 207 ALA A CA 1
ATOM 1628 C C . ALA A 1 207 ? 25.720 4.070 -2.265 1.00 61.25 207 ALA A C 1
ATOM 1630 O O . ALA A 1 207 ? 26.900 4.354 -2.059 1.00 61.25 207 ALA A O 1
ATOM 1631 N N . GLU A 1 208 ? 24.974 4.739 -3.154 1.00 69.81 208 GLU A N 1
ATOM 1632 C CA . GLU A 1 208 ? 25.512 5.711 -4.124 1.00 69.81 208 GLU A CA 1
ATOM 1633 C C . GLU A 1 208 ? 24.630 6.967 -4.192 1.00 69.81 208 GLU A C 1
ATOM 1635 O O . GLU A 1 208 ? 23.421 6.871 -4.364 1.00 69.81 208 GLU A O 1
ATOM 1640 N N . ALA A 1 209 ? 25.225 8.156 -4.029 1.00 73.81 209 ALA A N 1
ATOM 1641 C CA . ALA A 1 209 ? 24.475 9.409 -3.864 1.00 73.81 209 ALA A CA 1
ATOM 1642 C C . ALA A 1 209 ? 23.645 9.802 -5.098 1.00 73.81 209 ALA A C 1
ATOM 1644 O O . ALA A 1 209 ? 22.535 10.294 -4.939 1.00 73.81 209 ALA A O 1
ATOM 1645 N N . GLU A 1 210 ? 24.168 9.544 -6.295 1.00 72.25 210 GLU A N 1
ATOM 1646 C CA . GLU A 1 210 ? 23.503 9.807 -7.577 1.00 72.25 210 GLU A CA 1
ATOM 1647 C C . GLU A 1 210 ? 22.251 8.931 -7.744 1.00 72.25 210 GLU A C 1
ATOM 1649 O O . GLU A 1 210 ? 21.161 9.429 -7.986 1.00 72.25 210 GLU A O 1
ATOM 1654 N N . VAL A 1 211 ? 22.356 7.637 -7.427 1.00 76.94 211 VAL A N 1
ATOM 1655 C CA . VAL A 1 211 ? 21.218 6.699 -7.448 1.00 76.94 211 VAL A CA 1
ATOM 1656 C C . VAL A 1 211 ? 20.143 7.081 -6.427 1.00 76.94 211 VAL A C 1
ATOM 1658 O O . VAL A 1 211 ? 18.956 6.842 -6.649 1.00 76.94 211 VAL A O 1
ATOM 1661 N N . VAL A 1 212 ? 20.541 7.652 -5.285 1.00 83.81 212 VAL A N 1
ATOM 1662 C CA . VAL A 1 212 ? 19.598 8.150 -4.274 1.00 83.81 212 VAL A CA 1
ATOM 1663 C C . VAL A 1 212 ? 18.804 9.344 -4.798 1.00 83.81 212 VAL A C 1
ATOM 1665 O O . VAL A 1 212 ? 17.600 9.382 -4.561 1.00 83.81 212 VAL A O 1
ATOM 1668 N N . GLU A 1 213 ? 19.449 10.288 -5.486 1.00 86.06 213 GLU A N 1
ATOM 1669 C CA . GLU A 1 213 ? 18.784 11.459 -6.073 1.00 86.06 213 GLU A CA 1
ATOM 1670 C C . GLU A 1 213 ? 17.740 11.024 -7.105 1.00 86.06 213 GLU A C 1
ATOM 1672 O O . GLU A 1 213 ? 16.554 11.281 -6.902 1.00 86.06 213 GLU A O 1
ATOM 1677 N N . GLU A 1 214 ? 18.140 10.221 -8.093 1.00 86.94 214 GLU A N 1
ATOM 1678 C CA . GLU A 1 214 ? 17.233 9.719 -9.136 1.00 86.94 214 GLU A CA 1
ATOM 1679 C C . GLU A 1 214 ? 16.073 8.882 -8.562 1.00 86.94 214 GLU A C 1
ATOM 1681 O O . GLU A 1 214 ? 14.914 8.967 -8.980 1.00 86.94 214 GLU A O 1
ATOM 1686 N N . THR A 1 215 ? 16.347 8.082 -7.526 1.00 89.19 215 THR A N 1
ATOM 1687 C CA . THR A 1 215 ? 15.299 7.307 -6.844 1.00 89.19 215 THR A CA 1
ATOM 1688 C C . THR A 1 215 ? 14.310 8.208 -6.097 1.00 89.19 215 THR A C 1
ATOM 1690 O O . THR A 1 215 ? 13.118 7.886 -6.035 1.00 89.19 215 THR A O 1
ATOM 1693 N N . GLU A 1 216 ? 14.766 9.316 -5.507 1.00 90.56 216 GLU A N 1
ATOM 1694 C CA . GLU A 1 216 ? 13.877 10.283 -4.859 1.00 90.56 216 GLU A CA 1
ATOM 1695 C C . GLU A 1 216 ? 13.056 11.071 -5.893 1.00 90.56 216 GLU A C 1
ATOM 1697 O O . GLU A 1 216 ? 11.861 11.254 -5.665 1.00 90.56 216 GLU A O 1
ATOM 1702 N N . GLU A 1 217 ? 13.606 11.415 -7.062 1.00 91.06 217 GLU A N 1
ATOM 1703 C CA . GLU A 1 217 ? 12.828 12.021 -8.156 1.00 91.06 217 GLU A CA 1
ATOM 1704 C C . GLU A 1 217 ? 11.699 11.094 -8.637 1.00 91.06 217 GLU A C 1
ATOM 1706 O O . GLU A 1 217 ? 10.527 11.487 -8.707 1.00 91.06 217 GLU A O 1
ATOM 1711 N N . LEU A 1 218 ? 12.002 9.810 -8.865 1.00 93.00 218 LEU A N 1
ATOM 1712 C CA . LEU A 1 218 ? 10.981 8.808 -9.190 1.00 93.00 218 LEU A CA 1
ATOM 1713 C C . LEU A 1 218 ? 9.918 8.688 -8.096 1.00 93.00 218 LEU A C 1
ATOM 1715 O O . LEU A 1 218 ? 8.725 8.515 -8.376 1.00 93.00 218 LEU A O 1
ATOM 1719 N N . LYS A 1 219 ? 10.329 8.785 -6.832 1.00 93.50 219 LYS A N 1
ATOM 1720 C CA . LYS A 1 219 ? 9.418 8.745 -5.691 1.00 93.50 219 LYS A CA 1
ATOM 1721 C C . LYS A 1 219 ? 8.514 9.960 -5.627 1.00 93.50 219 LYS A C 1
ATOM 1723 O O . LYS A 1 219 ? 7.325 9.788 -5.345 1.00 93.50 219 LYS A O 1
ATOM 1728 N N . GLU A 1 220 ? 9.014 11.152 -5.919 1.00 93.62 220 GLU A N 1
ATOM 1729 C CA . GLU A 1 220 ? 8.194 12.355 -6.042 1.00 93.62 220 GLU A CA 1
ATOM 1730 C C . GLU A 1 220 ? 7.174 12.214 -7.178 1.00 93.62 220 GLU A C 1
ATOM 1732 O O . GLU A 1 220 ? 5.983 12.471 -6.969 1.00 93.62 220 GLU A O 1
ATOM 1737 N N . ASN A 1 221 ? 7.590 11.687 -8.333 1.00 93.69 221 ASN A N 1
ATOM 1738 C CA . ASN A 1 221 ? 6.708 11.440 -9.477 1.00 93.69 221 ASN A CA 1
ATOM 1739 C C . ASN A 1 221 ? 5.581 10.450 -9.140 1.00 93.69 221 ASN A C 1
ATOM 1741 O O . ASN A 1 221 ? 4.398 10.747 -9.338 1.00 93.69 221 ASN A O 1
ATOM 1745 N N . VAL A 1 222 ? 5.916 9.294 -8.557 1.00 95.88 222 VAL A N 1
ATOM 1746 C CA . VAL A 1 222 ? 4.925 8.294 -8.119 1.00 95.88 222 VAL A CA 1
ATOM 1747 C C . VAL A 1 222 ? 3.998 8.868 -7.042 1.00 95.88 222 VAL A C 1
ATOM 1749 O O . VAL A 1 222 ? 2.787 8.633 -7.074 1.00 95.88 222 VAL A O 1
ATOM 1752 N N . THR A 1 223 ? 4.536 9.657 -6.108 1.00 95.31 223 THR A N 1
ATOM 1753 C CA . THR A 1 223 ? 3.752 10.331 -5.061 1.00 95.31 223 THR A CA 1
ATOM 1754 C C . THR A 1 223 ? 2.755 11.318 -5.660 1.00 95.31 223 THR A C 1
ATOM 1756 O O . THR A 1 223 ? 1.575 11.289 -5.303 1.00 95.31 223 THR A O 1
ATOM 1759 N N . SER A 1 224 ? 3.191 12.139 -6.615 1.00 93.94 224 SER A N 1
ATOM 1760 C CA . SER A 1 224 ? 2.335 13.090 -7.328 1.00 93.94 224 SER A CA 1
ATOM 1761 C C . SER A 1 224 ? 1.177 12.379 -8.030 1.00 93.94 224 SER A C 1
ATOM 1763 O O . SER A 1 224 ? 0.025 12.800 -7.915 1.00 93.94 224 SER A O 1
ATOM 1765 N N . VAL A 1 225 ? 1.437 11.239 -8.678 1.00 95.19 225 VAL A N 1
ATOM 1766 C CA . VAL A 1 225 ? 0.393 10.442 -9.342 1.00 95.19 225 VAL A CA 1
ATOM 1767 C C . VAL A 1 225 ? -0.619 9.902 -8.328 1.00 95.19 225 VAL A C 1
ATOM 1769 O O . VAL A 1 225 ? -1.825 10.056 -8.534 1.00 95.19 225 VAL A O 1
ATOM 1772 N N . TRP A 1 226 ? -0.171 9.337 -7.201 1.00 95.94 226 TRP A N 1
ATOM 1773 C CA . TRP A 1 226 ? -1.073 8.925 -6.116 1.00 95.94 226 TRP A CA 1
ATOM 1774 C C . TRP A 1 226 ? -1.944 10.079 -5.626 1.00 95.94 226 TRP A C 1
ATOM 1776 O O . TRP A 1 226 ? -3.161 9.931 -5.488 1.00 95.94 226 TRP A O 1
ATOM 1786 N N . GLN A 1 227 ? -1.343 11.243 -5.392 1.00 93.25 227 GLN A N 1
ATOM 1787 C CA . GLN A 1 227 ? -2.057 12.406 -4.884 1.00 93.25 227 GLN A CA 1
ATOM 1788 C C . GLN A 1 227 ? -3.095 12.921 -5.887 1.00 93.25 227 GLN A C 1
ATOM 1790 O O . GLN A 1 227 ? -4.250 13.156 -5.523 1.00 93.25 227 GLN A O 1
ATOM 1795 N N . GLN A 1 228 ? -2.737 13.025 -7.165 1.00 92.94 228 GLN A N 1
ATOM 1796 C CA . GLN A 1 228 ? -3.678 13.436 -8.204 1.00 92.94 228 GLN A CA 1
ATOM 1797 C C . GLN A 1 228 ? -4.828 12.426 -8.348 1.00 92.94 228 GLN A C 1
ATOM 1799 O O . GLN A 1 228 ? -5.996 12.817 -8.431 1.00 92.94 228 GLN A O 1
ATOM 1804 N N . LEU A 1 229 ? -4.543 11.121 -8.291 1.00 93.69 229 LEU A N 1
ATOM 1805 C CA . LEU A 1 229 ? -5.579 10.091 -8.391 1.00 93.69 2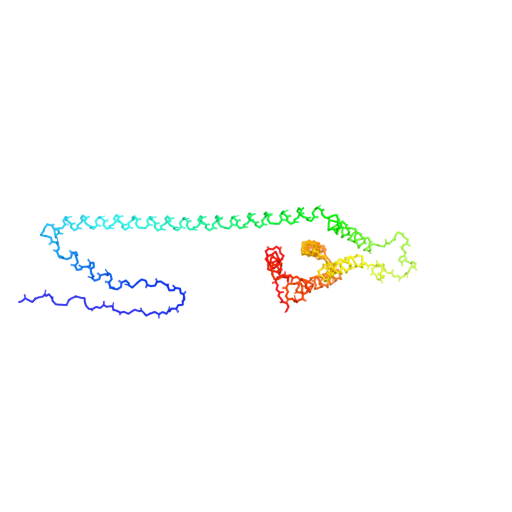29 LEU A CA 1
ATOM 1806 C C . LEU A 1 229 ? -6.531 10.081 -7.179 1.00 93.69 229 LEU A C 1
ATOM 1808 O O . LEU A 1 229 ? -7.748 9.937 -7.323 1.00 93.69 229 LEU A O 1
ATOM 1812 N N . LEU A 1 230 ? -6.013 10.275 -5.967 1.00 93.50 230 LEU A N 1
ATOM 1813 C CA . LEU A 1 230 ? -6.808 10.161 -4.740 1.00 93.50 230 LEU A CA 1
ATOM 1814 C C . LEU A 1 230 ? -7.494 11.463 -4.308 1.00 93.50 230 LEU A C 1
ATOM 1816 O O . LEU A 1 230 ? -8.504 11.410 -3.589 1.00 93.50 230 LEU A O 1
ATOM 1820 N N . TYR A 1 231 ? -6.973 12.623 -4.708 1.00 90.75 231 TYR A N 1
ATOM 1821 C CA . TYR A 1 231 ? -7.431 13.924 -4.205 1.00 90.75 231 TYR A CA 1
ATOM 1822 C C . TYR A 1 231 ? -7.903 14.895 -5.295 1.00 90.75 231 TYR A C 1
ATOM 1824 O O . TYR A 1 231 ? -8.560 15.875 -4.951 1.00 90.75 231 TYR A O 1
ATOM 1832 N N . SER A 1 232 ? -7.673 14.622 -6.583 1.00 88.31 232 SER A N 1
ATOM 1833 C CA . SER A 1 232 ? -8.177 15.446 -7.696 1.00 88.31 232 SER A CA 1
ATOM 1834 C C . SER A 1 232 ? -9.301 14.757 -8.474 1.00 88.31 232 SER A C 1
ATOM 1836 O O . SER A 1 232 ? -9.569 13.569 -8.289 1.00 88.31 232 SER A O 1
ATOM 1838 N N . ASP A 1 233 ? -9.998 15.495 -9.340 1.00 84.31 233 ASP A N 1
ATOM 1839 C CA . ASP A 1 233 ? -11.032 14.953 -10.231 1.00 84.31 233 ASP A CA 1
ATOM 1840 C C . ASP A 1 233 ? -10.397 14.348 -11.488 1.00 84.31 233 ASP A C 1
ATOM 1842 O O . ASP A 1 233 ? -10.277 14.982 -12.529 1.00 84.31 233 ASP A O 1
ATOM 1846 N N . CYS A 1 234 ? -9.952 13.103 -11.348 1.00 79.38 234 CYS A N 1
ATOM 1847 C CA . CYS A 1 234 ? -9.082 12.399 -12.292 1.00 79.38 234 CYS A CA 1
ATOM 1848 C C . CYS A 1 234 ? -9.737 11.189 -12.981 1.00 79.38 234 CYS A C 1
ATOM 1850 O O . CYS A 1 234 ? -9.037 10.407 -13.602 1.00 79.38 234 CYS A O 1
ATOM 1852 N N . GLY A 1 235 ? -11.056 10.998 -12.852 1.00 83.81 235 GLY A N 1
ATOM 1853 C CA . GLY A 1 235 ? -11.798 9.874 -13.454 1.00 83.81 235 GLY A CA 1
ATOM 1854 C C . GLY A 1 235 ? -12.223 8.780 -12.465 1.00 83.81 235 GLY A C 1
ATOM 1855 O O . GLY A 1 235 ? -13.258 8.143 -12.673 1.00 83.81 235 GLY A O 1
ATOM 1856 N N . LEU A 1 236 ? -11.518 8.624 -11.336 1.00 90.56 236 LEU A N 1
ATOM 1857 C CA . LEU A 1 236 ? -11.931 7.710 -10.262 1.00 90.56 236 LEU A CA 1
ATOM 1858 C C . LEU A 1 236 ? -13.211 8.184 -9.564 1.00 90.56 236 LEU A C 1
ATOM 1860 O O . LEU A 1 236 ? -13.383 9.362 -9.233 1.00 90.56 236 LEU A O 1
ATOM 1864 N N . THR A 1 237 ? -14.093 7.237 -9.264 1.00 91.38 237 THR A N 1
ATOM 1865 C CA . THR A 1 237 ? -15.312 7.486 -8.493 1.00 91.38 237 THR A CA 1
ATOM 1866 C C . THR A 1 237 ? -15.002 7.682 -7.001 1.00 91.38 237 THR A C 1
ATOM 1868 O O . THR A 1 237 ? -13.996 7.174 -6.498 1.00 91.38 237 THR A O 1
ATOM 1871 N N . PRO A 1 238 ? -15.863 8.379 -6.233 1.00 92.56 238 PRO A N 1
ATOM 1872 C CA . PRO A 1 238 ? -15.643 8.561 -4.796 1.00 92.56 238 PRO A CA 1
ATOM 1873 C C . PRO A 1 238 ? -15.471 7.251 -3.998 1.00 92.56 238 PRO A C 1
ATOM 1875 O O . PRO A 1 238 ? -14.591 7.216 -3.137 1.00 9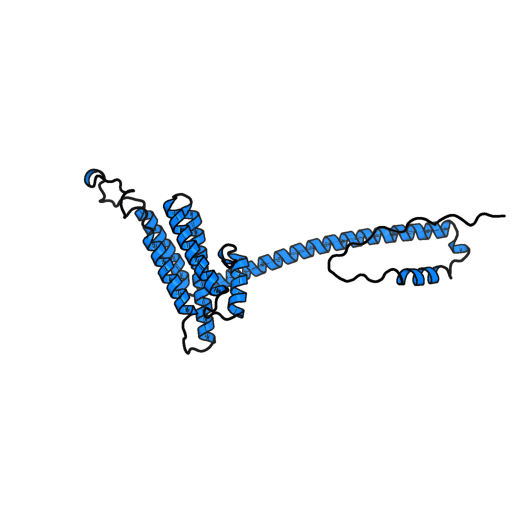2.56 238 PRO A O 1
ATOM 1878 N N . PRO A 1 239 ? -16.231 6.166 -4.271 1.00 93.38 239 PRO A N 1
ATOM 1879 C CA . PRO A 1 239 ? -16.005 4.876 -3.618 1.00 93.38 239 PRO A CA 1
ATOM 1880 C C . PRO A 1 239 ? -14.633 4.264 -3.927 1.00 93.38 239 PRO A C 1
ATOM 1882 O O . PRO A 1 239 ? -13.987 3.757 -3.016 1.00 93.38 239 PRO A O 1
ATOM 1885 N N . GLU A 1 240 ? -14.162 4.351 -5.176 1.00 94.00 240 GLU A N 1
ATOM 1886 C CA . GLU A 1 240 ? -12.827 3.866 -5.558 1.00 94.00 240 GLU A CA 1
ATOM 1887 C C . GLU A 1 240 ? -11.734 4.657 -4.830 1.00 94.00 240 GLU A C 1
ATOM 1889 O O . GLU A 1 240 ? -10.821 4.066 -4.256 1.00 94.00 240 GLU A O 1
ATOM 1894 N N . LYS A 1 241 ? -11.851 5.991 -4.775 1.00 94.75 241 LYS A N 1
ATOM 1895 C CA . LYS A 1 241 ? -10.901 6.838 -4.034 1.00 94.75 241 LYS A CA 1
ATOM 1896 C C . LYS A 1 241 ? -10.856 6.480 -2.551 1.00 94.75 241 LYS A C 1
ATOM 1898 O O . LYS A 1 241 ? -9.775 6.461 -1.971 1.00 94.75 241 LYS A O 1
ATOM 1903 N N . LEU A 1 242 ? -12.007 6.209 -1.932 1.00 94.75 242 LEU A N 1
ATOM 1904 C CA . LEU A 1 242 ? -12.068 5.806 -0.527 1.00 94.75 242 LEU A CA 1
ATOM 1905 C C . LEU A 1 242 ? -11.356 4.467 -0.307 1.00 94.75 242 LEU A C 1
ATOM 1907 O O . LEU A 1 242 ? -10.510 4.371 0.579 1.00 94.75 242 LEU A O 1
ATOM 1911 N N . GLU A 1 243 ? -11.650 3.465 -1.141 1.00 94.94 243 GLU A N 1
ATOM 1912 C CA . GLU A 1 243 ? -10.998 2.157 -1.058 1.00 94.94 243 GLU A CA 1
ATOM 1913 C C . GLU A 1 243 ? -9.476 2.294 -1.162 1.00 94.94 243 GLU A C 1
ATOM 1915 O O . GLU A 1 243 ? -8.750 1.744 -0.331 1.00 94.94 243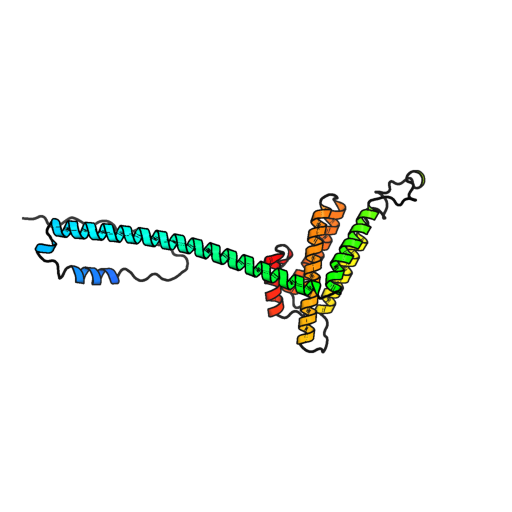 GLU A O 1
ATOM 1920 N N . TRP A 1 244 ? -8.989 3.029 -2.163 1.00 95.81 244 TRP A N 1
ATOM 1921 C CA . TRP A 1 244 ? -7.557 3.163 -2.405 1.00 95.81 244 TRP A CA 1
ATOM 1922 C C . TRP A 1 244 ? -6.853 4.029 -1.366 1.00 95.81 244 TRP A C 1
ATOM 1924 O O . TRP A 1 244 ? -5.736 3.690 -0.993 1.00 95.81 244 TRP A O 1
ATOM 1934 N N . LYS A 1 245 ? -7.506 5.048 -0.793 1.00 95.38 245 LYS A N 1
ATOM 1935 C CA . LYS A 1 245 ? -6.974 5.757 0.385 1.00 95.38 245 LYS A CA 1
ATOM 1936 C C . LYS A 1 245 ? -6.738 4.809 1.552 1.00 95.38 245 LYS A C 1
ATOM 1938 O O . LYS A 1 245 ? -5.671 4.849 2.154 1.00 95.38 245 LYS A O 1
ATOM 1943 N N . GLU A 1 246 ? -7.683 3.911 1.833 1.00 94.38 246 GLU A N 1
ATOM 1944 C CA . GLU A 1 246 ? -7.485 2.904 2.877 1.00 94.38 246 GLU A CA 1
ATOM 1945 C C . GLU A 1 246 ? -6.340 1.942 2.544 1.00 94.38 246 GLU A C 1
ATOM 1947 O O . GLU A 1 246 ? -5.575 1.586 3.438 1.00 94.38 246 GLU A O 1
ATOM 1952 N N . VAL A 1 247 ? -6.208 1.505 1.281 1.00 95.44 247 VAL A N 1
ATOM 1953 C CA . VAL A 1 247 ? -5.083 0.650 0.851 1.00 95.44 247 VAL A CA 1
ATOM 1954 C C . VAL A 1 247 ? -3.761 1.363 1.108 1.00 95.44 247 VAL A C 1
ATOM 1956 O O . VAL A 1 247 ? -2.887 0.808 1.769 1.00 95.44 247 VAL A O 1
ATOM 1959 N N . VAL A 1 248 ? -3.626 2.589 0.611 1.00 94.62 248 VAL A N 1
ATOM 1960 C CA . VAL A 1 248 ? -2.391 3.365 0.703 1.00 94.62 248 VAL A CA 1
ATOM 1961 C C . VAL A 1 248 ? -2.042 3.635 2.165 1.00 94.62 248 VAL A C 1
ATOM 1963 O O . VAL A 1 248 ? -0.934 3.317 2.583 1.00 94.62 248 VAL A O 1
ATOM 1966 N N . GLN A 1 249 ? -3.002 4.073 2.982 1.00 94.25 249 GLN A N 1
ATOM 1967 C CA . GLN A 1 249 ? -2.794 4.304 4.414 1.00 94.25 249 GLN A CA 1
ATOM 1968 C C . GLN A 1 249 ? -2.425 3.022 5.182 1.00 94.25 249 GLN A C 1
ATOM 1970 O O . GLN A 1 249 ? -1.633 3.058 6.120 1.00 94.25 249 GLN A O 1
ATOM 1975 N N . THR A 1 250 ? -2.998 1.875 4.806 1.00 93.56 250 THR A N 1
ATOM 1976 C CA . THR A 1 250 ? -2.768 0.607 5.518 1.00 93.56 250 THR A CA 1
ATOM 1977 C C . THR A 1 250 ? -1.442 -0.053 5.137 1.00 93.56 250 THR A C 1
ATOM 1979 O O . THR A 1 250 ? -0.830 -0.703 5.985 1.00 93.56 250 THR A O 1
ATOM 1982 N N . PHE A 1 251 ? -1.027 0.043 3.870 1.00 93.19 251 PHE A N 1
ATOM 1983 C CA . PHE A 1 251 ? 0.070 -0.769 3.328 1.00 93.19 251 PHE A CA 1
ATOM 1984 C C . PHE A 1 251 ? 1.286 0.024 2.846 1.00 93.19 251 PHE A C 1
ATOM 1986 O O . PHE A 1 251 ? 2.367 -0.555 2.803 1.00 93.19 251 PHE A O 1
ATOM 1993 N N . LEU A 1 252 ? 1.125 1.294 2.467 1.00 92.19 252 LEU A N 1
ATOM 1994 C CA . LEU A 1 252 ? 2.208 2.114 1.910 1.00 92.19 252 LEU A CA 1
ATOM 1995 C C . LEU A 1 252 ? 2.649 3.216 2.883 1.00 92.19 252 LEU A C 1
ATOM 1997 O O . LEU A 1 252 ? 3.842 3.376 3.112 1.00 92.19 252 LEU A O 1
ATOM 2001 N N . GLY A 1 253 ? 1.694 3.924 3.493 1.00 90.75 253 GLY A N 1
ATOM 2002 C CA . GLY A 1 253 ? 1.950 5.057 4.384 1.00 90.75 253 GLY A CA 1
ATOM 2003 C C . GLY A 1 253 ? 2.511 6.286 3.659 1.00 90.75 253 GLY A C 1
ATOM 2004 O O . GLY A 1 253 ? 2.406 6.412 2.436 1.00 90.75 253 GLY A O 1
ATOM 2005 N N . ALA A 1 254 ? 3.106 7.197 4.428 1.00 88.12 254 ALA A N 1
ATOM 2006 C CA . ALA A 1 254 ? 3.713 8.416 3.903 1.00 88.12 254 ALA A CA 1
ATOM 2007 C C . ALA A 1 254 ? 4.876 8.102 2.936 1.00 88.12 254 ALA A C 1
ATOM 2009 O O . ALA A 1 254 ? 5.643 7.169 3.191 1.00 88.12 254 ALA A O 1
ATOM 2010 N N . PRO A 1 255 ? 5.058 8.887 1.854 1.00 90.12 255 PRO A N 1
ATOM 2011 C CA . PRO A 1 255 ? 4.353 10.139 1.525 1.00 90.12 255 PRO A CA 1
ATOM 2012 C C . PRO A 1 255 ? 3.036 9.959 0.741 1.00 90.12 255 PRO A C 1
ATOM 2014 O O . PRO A 1 255 ? 2.383 10.942 0.396 1.00 90.12 255 PRO A O 1
ATOM 2017 N N . TYR A 1 256 ? 2.630 8.724 0.450 1.00 89.94 256 TYR A N 1
ATOM 2018 C CA . TYR A 1 256 ? 1.539 8.435 -0.485 1.00 89.94 256 TYR A CA 1
ATOM 2019 C C . TYR A 1 256 ? 0.133 8.657 0.101 1.00 89.94 256 TYR A C 1
ATOM 2021 O O . TYR A 1 256 ? -0.820 8.888 -0.644 1.00 89.94 256 TYR A O 1
ATOM 2029 N N . ASP A 1 257 ? -0.020 8.565 1.426 1.00 85.44 257 ASP A N 1
ATOM 2030 C CA . ASP A 1 257 ? -1.303 8.680 2.141 1.00 85.44 257 ASP A CA 1
ATOM 2031 C C . ASP A 1 257 ? -1.676 10.119 2.541 1.00 85.44 257 ASP A C 1
ATOM 2033 O O . ASP A 1 257 ? -2.768 10.362 3.070 1.00 85.44 257 ASP A O 1
ATOM 2037 N N . THR A 1 258 ? -0.794 11.081 2.268 1.00 79.94 258 THR A N 1
ATOM 2038 C CA . THR A 1 258 ? -0.985 12.499 2.581 1.00 79.94 258 THR A CA 1
ATOM 2039 C C . THR A 1 258 ? -1.145 13.338 1.314 1.00 79.94 258 THR A C 1
ATOM 2041 O O . THR A 1 258 ? -0.362 13.171 0.376 1.00 79.94 258 THR A O 1
ATOM 2044 N N . PRO A 1 259 ? -2.116 14.271 1.268 1.00 74.81 259 PRO A N 1
ATOM 2045 C CA . PRO A 1 259 ? -2.132 15.289 0.223 1.00 74.81 259 PRO A CA 1
ATOM 2046 C C . PRO A 1 259 ? -0.902 16.202 0.366 1.00 74.81 259 PRO A C 1
ATOM 2048 O O . PRO A 1 259 ? -0.486 16.478 1.495 1.00 74.81 259 PRO A O 1
ATOM 2051 N N . ALA A 1 260 ? -0.341 16.643 -0.764 1.00 62.81 260 ALA A N 1
ATOM 2052 C CA . ALA A 1 260 ? 0.685 17.689 -0.807 1.00 62.81 260 ALA A CA 1
ATOM 2053 C C . ALA A 1 260 ? 0.143 19.052 -0.352 1.00 62.81 260 ALA A C 1
ATOM 2055 O O . ALA A 1 260 ? -1.070 19.313 -0.551 1.00 62.81 260 ALA A O 1
#

Foldseek 3Di:
DDDDDDDDDDDDDDDDDDDDDDDPPPVPVVVVVVVVVVVVDQDPVCPDPVNVVVVVVVVVVVVVVVVVVVVVVVVVVVVVVVVVVVVVVVVLVVVVVVLVVVQVVDPVLVVLLVLLVVLVVLLVPLQDDDPPDDCVVVVDPSCPDPSHSPNPSVVVSLVVLLVQLLCLQQPPPPDDPVSNVVSNSVSLSSLVSNLVSLVVQCVVQVPDPVSNVVSVVSVVVSLVSLQCVLPHPRRDDPVRSVVSLCVCVVPPNPPNNDHD

Sequence (260 aa):
MERFSEFFLCASLLVSHASEGSFIVNSSLFLCDSLFLHMAGLTEEDITEEAIHSEEARLLNETRKITQLQAHIAALQAELKVAEEERTRLANSLRWRRMMAEVEKDEEITGITAAMTAALNEFRASLRPPEDYDEARENIPYVDTDDYADFSPIESLFDDRLALVWELVSGDGDGAAGERAVRHRRAMLMLLVLTVNLGRLAEFAGAEAEVVEETEELKENVTSVWQQLLYSDCGLTPPEKLEWKEVVQTFLGAPYDTPA

Organism: Trypanosoma cruzi (NCBI:txid5693)

Radius of gyration: 35.72 Å; chains: 1; bounding box: 83×34×104 Å

Secondary structure (DSSP, 8-state):
----S-S------------S------HHHHHHHHHHHHGGG--TTTTSHHHHHHHHHHHHHHHHHHHHHHHHHHHHHHHHHHHHHHHHHHHHHHHHHHHHHHHTT-HHHHHHHHHHHHHHHHHHHHTS--TT--HHHH-S-GGGSTTTT--HHHHHHHHHHHHHHHHHHH------HHHHHHHHHHHHHHHHHHHHHHHHHHHHHTT-HHHHHHHHHHHHHHHHHHHHHHHS-SS--HHHHHHHHHHHHHHT-TTTTS--